Protein AF-A0A1D8UVW8-F1 (afdb_monomer)

Radius of gyration: 28.82 Å; Cα contacts (8 Å, |Δi|>4): 169; chains: 1; bounding box: 62×38×81 Å

Sequence (215 aa):
MLHVLDRSVTAAGTRLLVRQLATPLANPKQIRRRLSLVRYFVENSRQRGDCREALGAMPDVLRATGRLSLGKATPLDLGAIRDALGQAWTLTEILPPVVAVVSGLKPIVRDLEHMRQGDASALRETLRRALTVQPERDIAGFVKSALDCELDEARTARDEVAEALTQFQAQLVEQTGVRSLKIRRNALIGFHIEVSAAQASGLASPFVLRQGLAG

Foldseek 3Di:
DLVVPDPALDPVSSVVVVVCVVPPDPDPVVVVLVVLVVVVCVVVVVLVVQLRVLRNQQDPLVVLVVCVVVVNHALQSLLNLLSNLVSLQSNLVSDDALVPDDPSCNVVNVVSVCCCVDPVVVSSVVSVQFADNDQDRDPPDGGDPPPDPVNVVVVVVVVVVVVVQVVVQVVCCVVQVQPVWDWDQDPPPGTDIDGDPVSVVSDDPPDDDDDDDDD

Secondary structure (DSSP, 8-state):
-HHHH---SSHHHHHHHHHHHHS----HHHHHHHHHHHHHHHH-HHHHHHHHHHHHT---HHHHHHHHHTT---HHHHHHHHHHHHHHHHHHHHSPPTTTS-TTTHHHHHHHHHHHHSHHHHHHHHHHHHB-SS--SSSSS-BPTTS-HHHHHHHHHHHHHHHHHHHHHHHHHHHH--TT-EEEEETTTEEEEE--HHHHTT--TT-----PPP-

Structure (mmCIF, N/CA/C/O backbone):
data_AF-A0A1D8UVW8-F1
#
_entry.id   AF-A0A1D8UVW8-F1
#
loop_
_atom_site.group_PDB
_atom_site.id
_atom_site.type_symbol
_atom_site.label_atom_id
_atom_site.label_alt_id
_atom_site.label_comp_id
_atom_site.label_asym_id
_atom_site.label_entity_id
_atom_site.label_seq_id
_atom_site.pdbx_PDB_ins_code
_atom_site.Cartn_x
_atom_site.Cartn_y
_atom_site.Cartn_z
_atom_site.occupancy
_atom_site.B_iso_or_equiv
_atom_site.auth_seq_id
_atom_site.auth_comp_id
_atom_site.auth_asym_id
_atom_site.auth_atom_id
_atom_site.pdbx_PDB_model_num
ATOM 1 N N . MET A 1 1 ? 0.553 -21.609 -23.467 1.00 68.06 1 MET A N 1
ATOM 2 C CA . MET A 1 1 ? 1.613 -20.659 -23.881 1.00 68.06 1 MET A CA 1
ATOM 3 C C . MET A 1 1 ? 1.781 -19.503 -22.892 1.00 68.06 1 MET A C 1
ATOM 5 O O . MET A 1 1 ? 2.875 -19.357 -22.368 1.00 68.06 1 MET A O 1
ATOM 9 N N . LEU A 1 2 ? 0.730 -18.737 -22.557 1.00 79.62 2 LEU A N 1
ATOM 10 C CA . LEU A 1 2 ? 0.836 -17.623 -21.594 1.00 79.62 2 LEU A CA 1
ATOM 11 C C . LEU A 1 2 ? 1.349 -18.057 -20.206 1.00 79.62 2 LEU A C 1
ATOM 13 O O . LEU A 1 2 ? 2.273 -17.443 -19.695 1.00 79.62 2 LEU A O 1
ATOM 17 N N . HIS A 1 3 ? 0.845 -19.169 -19.660 1.00 84.00 3 HIS A N 1
ATOM 18 C CA . HIS A 1 3 ? 1.293 -19.738 -18.376 1.00 84.00 3 HIS A CA 1
ATOM 19 C C . HIS A 1 3 ? 2.798 -20.085 -18.324 1.00 84.00 3 HIS A C 1
ATOM 21 O O . HIS A 1 3 ? 3.391 -20.157 -17.256 1.00 84.00 3 HIS A O 1
ATOM 27 N N . VAL A 1 4 ? 3.434 -20.314 -19.478 1.00 89.00 4 VAL A N 1
ATOM 28 C CA . VAL A 1 4 ? 4.873 -20.624 -19.547 1.00 89.00 4 VAL A CA 1
ATOM 29 C C . VAL A 1 4 ? 5.709 -19.340 -19.533 1.00 89.00 4 VAL A C 1
ATOM 31 O O . VAL A 1 4 ? 6.783 -19.311 -18.933 1.00 89.00 4 VAL A O 1
ATOM 34 N N . LEU A 1 5 ? 5.210 -18.283 -20.183 1.00 89.81 5 LEU A N 1
ATOM 35 C CA . LEU A 1 5 ? 5.916 -17.014 -20.372 1.00 89.81 5 LEU A CA 1
ATOM 36 C C . LEU A 1 5 ? 5.680 -16.014 -19.238 1.00 89.81 5 LEU A C 1
ATOM 38 O O . LEU A 1 5 ? 6.579 -15.237 -18.918 1.00 89.81 5 LEU A O 1
ATOM 42 N N . ASP A 1 6 ? 4.486 -15.998 -18.647 1.00 94.62 6 ASP A N 1
ATOM 43 C CA . ASP A 1 6 ? 4.164 -15.025 -17.613 1.00 94.62 6 ASP A CA 1
ATOM 44 C C . ASP A 1 6 ? 4.826 -15.397 -16.286 1.00 94.62 6 ASP A C 1
ATOM 46 O O . ASP A 1 6 ? 4.412 -16.306 -15.569 1.00 94.62 6 ASP A O 1
ATOM 50 N N . ARG A 1 7 ? 5.895 -14.664 -15.978 1.00 95.19 7 ARG A N 1
ATOM 51 C CA . ARG A 1 7 ? 6.588 -14.667 -14.685 1.00 95.19 7 ARG A CA 1
ATOM 52 C C . ARG A 1 7 ? 6.545 -13.287 -14.036 1.00 95.19 7 ARG A C 1
ATOM 54 O O . ARG A 1 7 ? 7.420 -12.966 -13.224 1.00 95.19 7 ARG A O 1
ATOM 61 N N . SER A 1 8 ? 5.608 -12.435 -14.447 1.00 95.00 8 SER A N 1
ATOM 62 C CA . SER A 1 8 ? 5.426 -11.126 -13.831 1.00 95.00 8 SER A CA 1
ATOM 63 C C . SER A 1 8 ? 4.945 -11.278 -12.385 1.00 95.00 8 SER A C 1
ATOM 65 O O . SER A 1 8 ? 4.371 -12.292 -12.002 1.00 95.00 8 SER A O 1
ATOM 67 N N . VAL A 1 9 ? 5.275 -10.289 -11.558 1.00 95.44 9 VAL A N 1
ATOM 68 C CA . VAL A 1 9 ? 4.990 -10.291 -10.111 1.00 95.44 9 VAL A CA 1
ATOM 69 C C . VAL A 1 9 ? 3.896 -9.292 -9.738 1.00 95.44 9 VAL A C 1
ATOM 71 O O . VAL A 1 9 ? 3.559 -9.154 -8.572 1.00 95.44 9 VAL A O 1
ATOM 74 N N . THR A 1 10 ? 3.330 -8.595 -10.729 1.00 92.12 10 THR A N 1
ATOM 75 C CA . THR A 1 10 ? 2.240 -7.634 -10.539 1.00 92.12 10 THR A CA 1
ATOM 76 C C . THR A 1 10 ? 1.144 -7.869 -11.563 1.00 92.12 10 THR A C 1
ATOM 78 O O . THR A 1 10 ? 1.414 -8.179 -12.725 1.00 92.12 10 THR A O 1
ATOM 81 N N . ALA A 1 11 ? -0.105 -7.617 -11.169 1.00 88.69 11 ALA A N 1
ATOM 82 C CA . ALA A 1 11 ? -1.242 -7.708 -12.081 1.00 88.69 11 ALA A CA 1
ATOM 83 C C . ALA A 1 11 ? -1.111 -6.731 -13.268 1.00 88.69 11 ALA A C 1
ATOM 85 O O . ALA A 1 11 ? -1.492 -7.051 -14.394 1.00 88.69 11 ALA A O 1
ATOM 86 N N . ALA A 1 12 ? -0.525 -5.547 -13.047 1.00 89.44 12 ALA A N 1
ATOM 87 C CA . ALA A 1 12 ? -0.213 -4.599 -14.117 1.00 89.44 12 ALA A CA 1
ATOM 88 C C . ALA A 1 12 ? 0.818 -5.166 -15.112 1.00 89.44 12 ALA A C 1
ATOM 90 O O . ALA A 1 12 ? 0.652 -4.996 -16.321 1.00 89.44 12 ALA A O 1
ATOM 91 N N . GLY A 1 13 ? 1.834 -5.880 -14.617 1.00 92.56 13 GLY A N 1
ATOM 92 C CA . GLY A 1 13 ? 2.830 -6.578 -15.428 1.00 92.56 13 GLY A CA 1
ATOM 93 C C . GLY A 1 13 ? 2.216 -7.675 -16.297 1.00 92.56 13 GLY A C 1
ATOM 94 O O . GLY A 1 13 ? 2.443 -7.671 -17.508 1.00 92.56 13 GLY A O 1
ATOM 95 N N . THR A 1 14 ? 1.370 -8.539 -15.719 1.00 92.75 14 THR A N 1
ATOM 96 C CA . THR A 1 14 ? 0.622 -9.569 -16.464 1.00 92.75 14 THR A CA 1
ATOM 97 C C . THR A 1 14 ? -0.207 -8.933 -17.578 1.00 92.75 14 THR A C 1
ATOM 99 O O . THR A 1 14 ? -0.097 -9.320 -18.742 1.00 92.75 14 THR A O 1
ATOM 102 N N . ARG A 1 15 ? -1.002 -7.902 -17.253 1.00 91.81 15 ARG A N 1
ATOM 103 C CA . ARG A 1 15 ? -1.848 -7.196 -18.233 1.00 91.81 15 ARG A CA 1
ATOM 104 C C . ARG A 1 15 ? -1.021 -6.586 -19.367 1.00 91.81 15 ARG A C 1
ATOM 106 O O . ARG A 1 15 ? -1.410 -6.682 -20.533 1.00 91.81 15 ARG A O 1
ATOM 113 N N . LEU A 1 16 ? 0.128 -5.988 -19.047 1.00 92.69 16 LEU A N 1
ATOM 114 C CA . LEU A 1 16 ? 1.039 -5.433 -20.045 1.00 92.69 16 LEU A CA 1
ATOM 115 C C . LEU A 1 16 ? 1.621 -6.525 -20.952 1.00 92.69 16 LEU A C 1
ATOM 117 O O . LEU A 1 16 ? 1.647 -6.335 -22.167 1.00 92.69 16 LEU A O 1
ATOM 121 N N . LEU A 1 17 ? 2.061 -7.656 -20.393 1.00 95.06 17 LEU A N 1
ATOM 122 C CA . LEU A 1 17 ? 2.609 -8.775 -21.161 1.00 95.06 17 LEU A CA 1
ATOM 123 C C . LEU A 1 17 ? 1.569 -9.347 -22.130 1.00 95.06 17 LEU A C 1
ATOM 125 O O . LEU A 1 17 ? 1.853 -9.479 -23.320 1.00 95.06 17 LEU A O 1
ATOM 129 N N . VAL A 1 18 ? 0.354 -9.618 -21.645 1.00 95.12 18 VAL A N 1
ATOM 130 C CA . VAL A 1 18 ? -0.760 -10.108 -22.471 1.00 95.12 18 VAL A CA 1
ATOM 131 C C . VAL A 1 18 ? -1.032 -9.154 -23.631 1.00 95.12 18 VAL A C 1
ATOM 133 O O . VAL A 1 18 ? -1.091 -9.585 -24.782 1.00 95.12 18 VAL A O 1
ATOM 136 N N . ARG A 1 19 ? -1.114 -7.845 -23.354 1.00 94.56 19 ARG A N 1
ATOM 137 C CA . ARG A 1 19 ? -1.298 -6.826 -24.394 1.00 94.56 19 ARG A CA 1
ATOM 138 C C . ARG A 1 19 ? -0.167 -6.855 -25.422 1.00 94.56 19 ARG A C 1
ATOM 140 O O . ARG A 1 19 ? -0.433 -6.814 -26.614 1.00 94.56 19 ARG A O 1
ATOM 147 N N . GLN A 1 20 ? 1.088 -6.934 -24.983 1.00 94.38 20 GLN A N 1
ATOM 148 C CA . GLN A 1 20 ? 2.239 -6.947 -25.889 1.00 94.38 20 GLN A CA 1
ATOM 149 C C . GLN A 1 20 ? 2.296 -8.195 -26.778 1.00 94.38 20 GLN A C 1
ATOM 151 O O . GLN A 1 20 ? 2.744 -8.084 -27.916 1.00 94.38 20 GLN A O 1
ATOM 156 N N . LEU A 1 21 ? 1.853 -9.352 -26.277 1.00 93.81 21 LEU A N 1
ATOM 157 C CA . LEU A 1 21 ? 1.752 -10.582 -27.065 1.00 93.81 21 LEU A CA 1
ATOM 158 C C . LEU A 1 21 ? 0.614 -10.508 -28.090 1.00 93.81 21 LEU A C 1
ATOM 160 O O . LEU A 1 21 ? 0.782 -10.969 -29.214 1.00 93.81 21 LEU A O 1
ATOM 164 N N . ALA A 1 22 ? -0.514 -9.896 -27.721 1.00 95.44 22 ALA A N 1
ATOM 165 C CA . ALA A 1 22 ? -1.640 -9.680 -28.626 1.00 95.44 22 ALA A CA 1
ATOM 166 C C . ALA A 1 22 ? -1.350 -8.617 -29.702 1.00 95.44 22 ALA A C 1
ATOM 168 O O . ALA A 1 22 ? -1.915 -8.676 -30.790 1.00 95.44 22 ALA A O 1
ATOM 169 N N . THR A 1 23 ? -0.462 -7.655 -29.419 1.00 95.44 23 THR A N 1
ATOM 170 C CA . THR A 1 23 ? -0.078 -6.589 -30.357 1.00 95.44 23 THR A CA 1
ATOM 171 C C . THR A 1 23 ? 1.447 -6.519 -30.537 1.00 95.44 23 THR A C 1
ATOM 173 O O . THR A 1 23 ? 2.104 -5.656 -29.930 1.00 95.44 23 THR A O 1
ATOM 176 N N . PRO A 1 24 ? 2.039 -7.417 -31.349 1.00 94.06 24 PRO A N 1
ATOM 177 C CA . PRO A 1 24 ? 3.469 -7.407 -31.623 1.00 94.06 24 PRO A CA 1
ATOM 178 C C . PRO A 1 24 ? 3.923 -6.097 -32.270 1.00 94.06 24 PRO A C 1
ATOM 180 O O . PRO A 1 24 ? 3.211 -5.473 -33.056 1.00 94.06 24 PRO A O 1
ATOM 183 N N . LEU A 1 25 ? 5.142 -5.673 -31.943 1.00 96.12 25 LEU A N 1
ATOM 184 C CA . LEU A 1 25 ? 5.729 -4.477 -32.535 1.00 96.12 25 LEU A CA 1
ATOM 185 C C . LEU A 1 25 ? 6.272 -4.779 -33.933 1.00 96.12 25 LEU A C 1
ATOM 187 O O . LEU A 1 25 ? 6.987 -5.759 -34.107 1.00 96.12 25 LEU A O 1
ATOM 191 N N . ALA A 1 26 ? 6.036 -3.874 -34.883 1.00 96.56 26 ALA A N 1
ATOM 192 C CA . ALA A 1 26 ? 6.675 -3.901 -36.203 1.00 96.56 26 ALA A CA 1
ATOM 193 C C . ALA A 1 26 ? 7.900 -2.970 -36.301 1.00 96.56 26 ALA A C 1
ATOM 195 O O . ALA A 1 26 ? 8.699 -3.083 -37.223 1.00 96.56 26 ALA A O 1
ATOM 196 N N . ASN A 1 27 ? 8.071 -2.035 -35.356 1.00 97.38 27 ASN A N 1
ATOM 197 C CA . ASN A 1 27 ? 9.132 -1.027 -35.406 1.00 97.38 27 ASN A CA 1
ATOM 198 C C . ASN A 1 27 ? 10.459 -1.561 -34.818 1.00 97.38 27 ASN A C 1
ATOM 200 O O . ASN A 1 27 ? 10.550 -1.736 -33.594 1.00 97.38 27 ASN A O 1
ATOM 204 N N . PRO A 1 28 ? 11.537 -1.707 -35.620 1.00 96.25 28 PRO A N 1
ATOM 205 C CA . PRO A 1 28 ? 12.812 -2.247 -35.143 1.00 96.25 28 PRO A CA 1
ATOM 206 C C . PRO A 1 28 ? 13.464 -1.429 -34.024 1.00 96.25 28 PRO A C 1
ATOM 208 O O . PRO A 1 28 ? 14.132 -1.992 -33.157 1.00 96.25 28 PRO A O 1
ATOM 211 N N . LYS A 1 29 ? 13.268 -0.101 -33.994 1.00 94.38 29 LYS A N 1
ATOM 212 C CA . LYS A 1 29 ? 13.811 0.755 -32.924 1.00 94.38 29 LYS A CA 1
ATOM 213 C C . LYS A 1 29 ? 13.165 0.423 -31.577 1.00 94.38 29 LYS A C 1
ATOM 215 O O . LYS A 1 29 ? 13.861 0.318 -30.570 1.00 94.38 29 LYS A O 1
ATOM 220 N N . GLN A 1 30 ? 11.848 0.213 -31.559 1.00 93.44 30 GLN A N 1
ATOM 221 C CA . GLN A 1 30 ? 11.120 -0.137 -30.337 1.00 93.44 30 GLN A CA 1
ATOM 222 C C . GLN A 1 30 ? 11.432 -1.567 -29.876 1.00 93.44 30 GLN A C 1
ATOM 224 O O . GLN A 1 30 ? 11.602 -1.793 -28.677 1.00 93.44 30 GLN A O 1
ATOM 229 N N . ILE A 1 31 ? 11.583 -2.508 -30.815 1.00 94.75 31 ILE A N 1
ATOM 230 C CA . ILE A 1 31 ? 12.013 -3.883 -30.518 1.00 94.75 31 ILE A CA 1
ATOM 231 C C . ILE A 1 31 ? 13.399 -3.874 -29.864 1.00 94.75 31 ILE A C 1
ATOM 233 O O . ILE A 1 31 ? 13.563 -4.415 -28.772 1.00 94.75 31 ILE A O 1
ATOM 237 N N . ARG A 1 32 ? 14.383 -3.191 -30.469 1.00 93.81 32 ARG A N 1
ATOM 238 C CA . ARG A 1 32 ? 15.740 -3.072 -29.907 1.00 93.81 32 ARG A CA 1
ATOM 239 C C . ARG A 1 32 ? 15.741 -2.433 -28.521 1.00 93.81 32 ARG A C 1
ATOM 241 O O . ARG A 1 32 ? 16.444 -2.917 -27.637 1.00 93.81 32 ARG A O 1
ATOM 248 N N . ARG A 1 33 ? 14.913 -1.405 -28.296 1.00 91.50 33 ARG A N 1
ATOM 249 C CA . ARG A 1 33 ? 14.738 -0.809 -26.963 1.00 91.50 33 ARG A CA 1
ATOM 250 C C . ARG A 1 33 ? 14.258 -1.852 -25.947 1.00 91.50 33 ARG A C 1
ATOM 252 O O . ARG A 1 33 ? 14.869 -1.964 -24.890 1.00 91.50 33 ARG A O 1
ATOM 259 N N . ARG A 1 34 ? 13.228 -2.653 -26.252 1.00 93.38 34 ARG A N 1
ATOM 260 C CA . ARG A 1 34 ? 12.760 -3.716 -25.336 1.00 93.38 34 ARG A CA 1
ATOM 261 C C . ARG A 1 34 ? 13.827 -4.787 -25.102 1.00 93.38 34 ARG A C 1
ATOM 263 O O . ARG A 1 34 ? 14.060 -5.157 -23.958 1.00 93.38 34 ARG A O 1
ATOM 270 N N . LEU A 1 35 ? 14.525 -5.227 -26.149 1.00 93.69 35 LEU A N 1
ATOM 271 C CA . LEU A 1 35 ? 15.605 -6.212 -26.019 1.00 93.69 35 LEU A CA 1
ATOM 272 C C . LEU A 1 35 ? 16.772 -5.695 -25.166 1.00 93.69 35 LEU A C 1
ATOM 274 O O . LEU A 1 35 ? 17.338 -6.470 -24.403 1.00 93.69 35 LEU A O 1
ATOM 278 N N . SER A 1 36 ? 17.102 -4.398 -25.226 1.00 93.44 36 SER A N 1
ATOM 279 C CA . SER A 1 36 ? 18.118 -3.815 -24.333 1.00 93.44 36 SER A CA 1
ATOM 280 C C . SER A 1 36 ? 17.709 -3.850 -22.858 1.00 93.44 36 SER A C 1
ATOM 282 O O . SER A 1 36 ? 18.559 -4.076 -22.004 1.00 93.44 36 SER A O 1
ATOM 284 N N . LEU A 1 37 ? 16.413 -3.691 -22.557 1.00 94.62 37 LEU A N 1
ATOM 285 C CA . LEU A 1 37 ? 15.892 -3.802 -21.191 1.00 94.62 37 LEU A CA 1
ATOM 286 C C . LEU A 1 37 ? 15.985 -5.242 -20.685 1.00 94.62 37 LEU A C 1
ATOM 288 O O . LEU A 1 37 ? 16.433 -5.476 -19.566 1.00 94.62 37 LEU A O 1
ATOM 292 N N . VAL A 1 38 ? 15.595 -6.206 -21.525 1.00 95.19 38 VAL A N 1
ATOM 293 C CA . VAL A 1 38 ? 15.712 -7.634 -21.202 1.00 95.19 38 VAL A CA 1
ATOM 294 C C . VAL A 1 38 ? 17.170 -7.995 -20.944 1.00 95.19 38 VAL A C 1
ATOM 296 O O . VAL A 1 38 ? 17.474 -8.559 -19.899 1.00 95.19 38 VAL A O 1
ATOM 299 N N . ARG A 1 39 ? 18.074 -7.619 -21.856 1.00 95.56 39 ARG A N 1
ATOM 300 C CA . ARG A 1 39 ? 19.512 -7.877 -21.727 1.00 95.56 39 ARG A CA 1
ATOM 301 C C . ARG A 1 39 ? 20.076 -7.315 -20.423 1.00 95.56 39 ARG A C 1
ATOM 303 O O . ARG A 1 39 ? 20.709 -8.061 -19.689 1.00 95.56 39 ARG A O 1
ATOM 310 N N . TYR A 1 40 ? 19.755 -6.061 -20.097 1.00 94.94 40 TYR A N 1
ATOM 311 C CA . TYR A 1 40 ? 20.185 -5.434 -18.849 1.00 94.94 40 TYR A CA 1
ATOM 312 C C . TYR A 1 40 ? 19.803 -6.274 -17.621 1.00 94.94 40 TYR A C 1
ATOM 314 O O . TYR A 1 40 ? 20.666 -6.601 -16.813 1.00 94.94 40 TYR A O 1
ATOM 322 N N . PHE A 1 41 ? 18.539 -6.689 -17.492 1.00 96.25 41 PHE A N 1
ATOM 323 C CA . PHE A 1 41 ? 18.110 -7.494 -16.342 1.00 96.25 41 PHE A CA 1
ATOM 324 C C . PHE A 1 41 ? 18.583 -8.951 -16.394 1.00 96.25 41 PHE A C 1
ATOM 326 O O . PHE A 1 41 ? 18.635 -9.602 -15.352 1.00 96.25 41 PHE A O 1
ATOM 333 N N . VAL A 1 42 ? 18.923 -9.493 -17.566 1.00 96.81 42 VAL A N 1
ATOM 334 C CA . VAL A 1 42 ? 19.574 -10.808 -17.684 1.00 96.81 42 VAL A CA 1
ATOM 335 C C . VAL A 1 42 ? 20.998 -10.742 -17.130 1.00 96.81 42 VAL A C 1
ATOM 337 O O . VAL A 1 42 ? 21.354 -11.589 -16.313 1.00 96.81 42 VAL A O 1
ATOM 340 N N . GLU A 1 43 ? 21.757 -9.714 -17.512 1.00 96.50 43 GLU A N 1
ATOM 341 C CA . GLU A 1 43 ? 23.152 -9.489 -17.107 1.00 96.50 43 GLU A CA 1
ATOM 342 C C . GLU A 1 43 ? 23.282 -9.026 -15.641 1.00 96.50 43 GLU A C 1
ATOM 344 O O . GLU A 1 43 ? 24.284 -9.308 -14.994 1.00 96.50 43 GLU A O 1
ATOM 349 N N . ASN A 1 44 ? 22.252 -8.381 -15.083 1.00 96.25 44 ASN A N 1
ATOM 350 C CA . ASN A 1 44 ? 22.229 -7.859 -13.711 1.00 96.25 44 ASN A CA 1
ATOM 351 C C . ASN A 1 44 ? 21.244 -8.657 -12.836 1.00 96.25 44 ASN A C 1
ATOM 353 O O . ASN A 1 44 ? 20.161 -8.186 -12.477 1.00 96.25 44 ASN A O 1
ATOM 357 N N . SER A 1 45 ? 21.591 -9.913 -12.534 1.00 96.25 45 SER A N 1
ATOM 358 C CA . SER A 1 45 ? 20.691 -10.873 -11.874 1.00 96.25 45 SER A CA 1
ATOM 359 C C . SER A 1 45 ? 20.268 -10.472 -10.459 1.00 96.25 45 SER A C 1
ATOM 361 O O . SER A 1 45 ? 19.107 -10.688 -10.108 1.00 96.25 45 SER A O 1
ATOM 363 N N . ARG A 1 46 ? 21.170 -9.867 -9.676 1.00 96.19 46 ARG A N 1
ATOM 364 C CA . ARG A 1 46 ? 20.880 -9.356 -8.329 1.00 96.19 46 ARG A CA 1
ATOM 365 C C . ARG A 1 46 ? 19.857 -8.226 -8.385 1.00 96.19 46 ARG A C 1
ATOM 367 O O . ARG A 1 46 ? 18.783 -8.361 -7.819 1.00 96.19 46 ARG A O 1
ATOM 374 N N . GLN A 1 47 ? 20.126 -7.193 -9.183 1.00 95.19 47 GLN A N 1
ATOM 375 C CA . GLN A 1 47 ? 19.211 -6.066 -9.385 1.00 95.19 47 GLN A CA 1
ATOM 376 C C . GLN A 1 47 ? 17.852 -6.532 -9.917 1.00 95.19 47 GLN A C 1
ATOM 378 O O . GLN A 1 47 ? 16.813 -6.014 -9.522 1.00 95.19 47 GLN A O 1
ATOM 383 N N . ARG A 1 48 ? 17.827 -7.540 -10.800 1.00 96.56 48 ARG A N 1
ATOM 384 C CA . ARG A 1 48 ? 16.576 -8.171 -11.242 1.00 96.56 48 ARG A CA 1
ATOM 385 C C . ARG A 1 48 ? 15.821 -8.812 -10.075 1.00 96.56 48 ARG A C 1
ATOM 387 O O . ARG A 1 48 ? 14.599 -8.702 -10.046 1.00 96.56 48 ARG A O 1
ATOM 394 N N . GLY A 1 49 ? 16.512 -9.512 -9.176 1.00 97.88 49 GLY A N 1
ATOM 395 C CA . GLY A 1 49 ? 15.931 -10.102 -7.968 1.00 97.88 49 GLY A CA 1
ATOM 396 C C . GLY A 1 49 ? 15.311 -9.039 -7.067 1.00 97.88 49 GLY A C 1
ATOM 397 O O . GLY A 1 49 ? 14.105 -9.081 -6.835 1.00 97.88 49 GLY A O 1
ATOM 398 N N . ASP A 1 50 ? 16.101 -8.036 -6.695 1.00 97.31 50 ASP A N 1
ATOM 399 C CA . ASP A 1 50 ? 15.693 -6.943 -5.807 1.00 97.31 50 ASP A CA 1
ATOM 400 C C . ASP A 1 50 ? 14.493 -6.169 -6.393 1.00 97.31 50 ASP A C 1
ATOM 402 O O . ASP A 1 50 ? 13.484 -5.943 -5.723 1.00 97.31 50 ASP A O 1
ATOM 406 N N . CYS A 1 51 ? 14.527 -5.840 -7.693 1.00 96.50 51 CYS A N 1
ATOM 407 C CA . CYS A 1 51 ? 13.396 -5.203 -8.375 1.00 96.50 51 CYS A CA 1
ATOM 408 C C . CYS A 1 51 ? 12.138 -6.081 -8.373 1.00 96.50 51 CYS A C 1
ATOM 410 O O . CYS A 1 51 ? 11.028 -5.563 -8.267 1.00 96.50 51 CYS A O 1
ATOM 412 N N . ARG A 1 52 ? 12.277 -7.404 -8.537 1.00 97.25 52 ARG A N 1
ATOM 413 C CA . ARG A 1 52 ? 11.131 -8.326 -8.504 1.00 97.25 52 ARG A CA 1
ATOM 414 C C . ARG A 1 52 ? 10.528 -8.424 -7.111 1.00 97.25 52 ARG A C 1
ATOM 416 O O . ARG A 1 52 ? 9.311 -8.526 -7.020 1.00 97.25 52 ARG A O 1
ATOM 423 N N . GLU A 1 53 ? 11.343 -8.393 -6.067 1.00 96.62 53 GLU A N 1
ATOM 424 C CA . GLU A 1 53 ? 10.870 -8.385 -4.685 1.00 96.62 53 GLU A CA 1
ATOM 425 C C . GLU A 1 53 ? 10.077 -7.107 -4.386 1.00 96.62 53 GLU A C 1
ATOM 427 O O . GLU A 1 53 ? 8.901 -7.188 -4.029 1.00 96.62 53 GLU A O 1
ATOM 432 N N . ALA A 1 54 ? 10.657 -5.935 -4.668 1.00 96.00 54 ALA A N 1
ATOM 433 C CA . ALA A 1 54 ? 9.989 -4.645 -4.473 1.00 96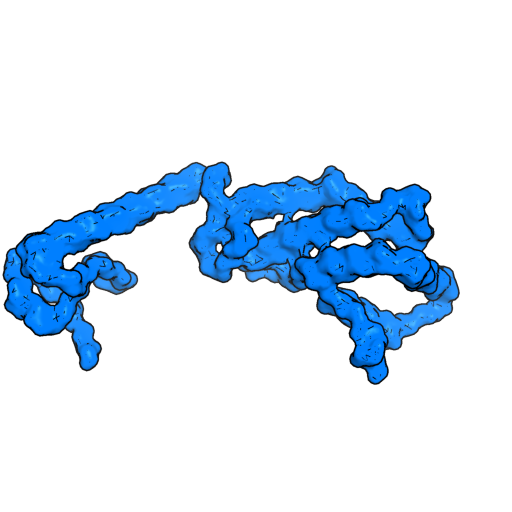.00 54 ALA A CA 1
ATOM 434 C C . ALA A 1 54 ? 8.687 -4.529 -5.289 1.00 96.00 54 ALA A C 1
ATOM 436 O O . ALA A 1 54 ? 7.653 -4.091 -4.784 1.00 96.00 54 ALA A O 1
ATOM 437 N N . LEU A 1 55 ? 8.701 -4.973 -6.553 1.00 95.25 55 LEU A N 1
ATOM 438 C CA . LEU A 1 55 ? 7.497 -5.002 -7.387 1.00 95.25 55 LEU A CA 1
ATOM 439 C C . LEU A 1 55 ? 6.468 -6.025 -6.893 1.00 95.25 55 LEU A C 1
ATOM 441 O O . LEU A 1 55 ? 5.279 -5.752 -6.983 1.00 95.25 55 LEU A O 1
ATOM 445 N N . GLY A 1 56 ? 6.887 -7.184 -6.385 1.00 95.31 56 GLY A N 1
ATOM 446 C CA . GLY A 1 56 ? 5.978 -8.208 -5.863 1.00 95.31 56 GLY A CA 1
ATOM 447 C C . GLY A 1 56 ? 5.238 -7.766 -4.601 1.00 95.31 56 GLY A C 1
ATOM 448 O O . GLY A 1 56 ? 4.099 -8.171 -4.384 1.00 95.31 56 GLY A O 1
ATOM 449 N N . ALA A 1 57 ? 5.851 -6.885 -3.809 1.00 93.88 57 ALA A N 1
ATOM 450 C CA . ALA A 1 57 ? 5.229 -6.250 -2.651 1.00 93.88 57 ALA A CA 1
ATOM 451 C C . ALA A 1 57 ? 4.371 -5.015 -3.006 1.00 93.88 57 ALA A C 1
ATOM 453 O O . ALA A 1 57 ? 3.759 -4.414 -2.122 1.00 93.88 57 ALA A O 1
ATOM 454 N N . MET A 1 58 ? 4.316 -4.615 -4.281 1.00 92.69 58 MET A N 1
ATOM 455 C CA . MET A 1 58 ? 3.524 -3.474 -4.742 1.00 92.69 58 MET A CA 1
ATOM 456 C C . MET A 1 58 ? 2.029 -3.844 -4.784 1.00 92.69 58 MET A C 1
ATOM 458 O O . MET A 1 58 ? 1.646 -4.757 -5.525 1.00 92.69 58 MET A O 1
ATOM 462 N N . PRO A 1 59 ? 1.145 -3.129 -4.065 1.00 90.62 59 PRO A N 1
ATOM 463 C CA . PRO A 1 59 ? -0.294 -3.353 -4.172 1.00 90.62 59 PRO A CA 1
ATOM 464 C C . PRO A 1 59 ? -0.828 -2.901 -5.545 1.00 90.62 59 PRO A C 1
ATOM 466 O O . PRO A 1 59 ? -0.147 -2.206 -6.305 1.00 90.62 59 PRO A O 1
ATOM 469 N N . ASP A 1 60 ? -2.073 -3.263 -5.887 1.00 88.06 60 ASP A N 1
ATOM 470 C CA . ASP A 1 60 ? -2.712 -2.813 -7.139 1.00 88.06 60 ASP A CA 1
ATOM 471 C C . ASP A 1 60 ? -3.122 -1.331 -7.052 1.00 88.06 60 ASP A C 1
ATOM 473 O O . ASP A 1 60 ? -4.290 -0.975 -6.876 1.00 88.06 60 ASP A O 1
ATOM 477 N N . VAL A 1 61 ? -2.124 -0.455 -7.179 1.00 90.38 61 VAL A N 1
ATOM 478 C CA . VAL A 1 61 ? -2.274 1.001 -7.096 1.00 90.38 61 VAL A CA 1
ATOM 479 C C . VAL A 1 61 ? -3.216 1.552 -8.165 1.00 90.38 61 VAL A C 1
ATOM 481 O O . VAL A 1 61 ? -3.942 2.500 -7.896 1.00 90.38 61 VAL A O 1
ATOM 484 N N . LEU A 1 62 ? -3.276 0.933 -9.351 1.00 88.25 62 LEU A N 1
ATOM 485 C CA . LEU A 1 62 ? -4.169 1.368 -10.432 1.00 88.25 62 LEU A CA 1
ATOM 486 C C . LEU A 1 62 ? -5.640 1.207 -10.042 1.00 88.25 62 LEU A C 1
ATOM 488 O O . LEU A 1 62 ? -6.482 2.031 -10.398 1.00 88.25 62 LEU A O 1
ATOM 492 N N . ARG A 1 63 ? -5.956 0.145 -9.296 1.00 88.31 63 ARG A N 1
ATOM 493 C CA . ARG A 1 63 ? -7.306 -0.064 -8.774 1.00 88.31 63 ARG A CA 1
ATOM 494 C C . ARG A 1 63 ? -7.642 0.943 -7.675 1.00 88.31 63 ARG A C 1
ATOM 496 O O . ARG A 1 63 ? -8.752 1.474 -7.677 1.00 88.31 63 ARG A O 1
ATOM 503 N N . ALA A 1 64 ? -6.696 1.219 -6.777 1.00 92.50 64 ALA A N 1
ATOM 504 C CA . ALA A 1 64 ? -6.871 2.197 -5.706 1.00 92.50 64 ALA A CA 1
ATOM 505 C C . ALA A 1 64 ? -7.080 3.620 -6.260 1.00 92.50 64 ALA A C 1
ATOM 507 O O . ALA A 1 64 ? -8.048 4.288 -5.895 1.00 92.50 64 ALA A O 1
ATOM 508 N N . THR A 1 65 ? -6.251 4.061 -7.213 1.00 92.56 65 THR A N 1
ATOM 509 C CA . THR A 1 65 ? -6.392 5.384 -7.846 1.00 92.56 65 THR A CA 1
ATOM 510 C C . THR A 1 65 ? -7.666 5.501 -8.678 1.00 92.56 65 THR A C 1
ATOM 512 O O . THR A 1 65 ? -8.308 6.549 -8.656 1.00 92.56 65 THR A O 1
ATOM 515 N N . GLY A 1 66 ? -8.095 4.425 -9.346 1.00 93.62 66 GLY A N 1
ATOM 516 C CA . GLY A 1 66 ? -9.380 4.390 -10.049 1.00 93.62 66 GLY A CA 1
ATOM 517 C C . GLY A 1 66 ? -10.592 4.520 -9.119 1.00 93.62 66 GLY A C 1
ATOM 518 O O . GLY A 1 66 ? -11.588 5.134 -9.484 1.00 93.62 66 GLY A O 1
ATOM 519 N N . ARG A 1 67 ? -10.531 3.979 -7.895 1.00 93.50 67 ARG A N 1
ATOM 520 C CA . ARG A 1 67 ? -11.583 4.196 -6.884 1.00 93.50 67 ARG A CA 1
ATOM 521 C C . ARG A 1 67 ? -11.542 5.612 -6.321 1.00 93.50 67 ARG A C 1
ATOM 523 O O . ARG A 1 67 ? -12.600 6.194 -6.087 1.00 93.50 67 ARG A O 1
ATOM 530 N N . LEU A 1 68 ? -10.341 6.158 -6.128 1.00 93.69 68 LEU A N 1
ATOM 531 C CA . LEU A 1 68 ? -10.136 7.523 -5.649 1.00 93.69 68 LEU A CA 1
ATOM 532 C C . LEU A 1 68 ? -10.720 8.556 -6.614 1.00 93.69 68 LEU A C 1
ATOM 534 O O . LEU A 1 68 ? -11.466 9.426 -6.176 1.00 93.69 68 LEU A O 1
ATOM 538 N N . SER A 1 69 ? -10.470 8.422 -7.918 1.00 94.12 69 SER A N 1
ATOM 539 C CA . SER A 1 69 ? -11.015 9.344 -8.925 1.00 94.12 69 SER A CA 1
ATOM 540 C C . SER A 1 69 ? -12.546 9.322 -9.010 1.00 94.12 69 SER A C 1
ATOM 542 O O . SER A 1 69 ? -13.151 10.303 -9.427 1.00 94.12 69 SER A O 1
ATOM 544 N N . LEU A 1 70 ? -13.179 8.225 -8.585 1.00 95.50 70 LEU A N 1
ATOM 545 C CA . LEU A 1 70 ? -14.634 8.077 -8.516 1.00 95.50 70 LEU A CA 1
ATOM 546 C C . LEU A 1 70 ? -15.232 8.515 -7.167 1.00 95.50 70 LEU A C 1
ATOM 548 O O . LEU A 1 70 ? -16.430 8.327 -6.960 1.00 95.50 70 LEU A O 1
ATOM 552 N N . GLY A 1 71 ? -14.422 9.019 -6.229 1.00 92.69 71 GLY A N 1
ATOM 553 C CA . GLY A 1 71 ? -14.872 9.367 -4.876 1.00 92.69 71 GLY A CA 1
ATOM 554 C C . GLY A 1 71 ? -15.299 8.157 -4.034 1.00 92.69 71 GLY A C 1
ATOM 555 O O . GLY A 1 71 ? -16.061 8.299 -3.085 1.00 92.69 71 GLY A O 1
ATOM 556 N N . LYS A 1 72 ? -14.843 6.948 -4.391 1.00 92.75 72 LYS A N 1
ATOM 557 C CA . LYS A 1 72 ? -15.201 5.671 -3.739 1.00 92.75 72 LYS A CA 1
ATOM 558 C C . LYS A 1 72 ? -14.013 5.012 -3.033 1.00 92.75 72 LYS A C 1
ATOM 560 O O . LYS A 1 72 ? -14.046 3.807 -2.753 1.00 92.75 72 LYS A O 1
ATOM 565 N N . ALA A 1 73 ? -12.941 5.764 -2.801 1.00 91.44 73 ALA A N 1
ATOM 566 C CA . ALA A 1 73 ? -11.789 5.269 -2.062 1.00 91.44 73 ALA A CA 1
ATOM 567 C C . ALA A 1 73 ? -12.154 4.979 -0.602 1.00 91.44 73 ALA A C 1
ATOM 569 O O . ALA A 1 73 ? -12.951 5.674 0.019 1.00 91.44 73 ALA A O 1
ATOM 570 N N . THR A 1 74 ? -11.549 3.926 -0.074 1.00 90.50 74 THR A N 1
ATOM 571 C CA . THR A 1 74 ? -11.605 3.510 1.329 1.00 90.50 74 THR A CA 1
ATOM 572 C C . THR A 1 74 ? -10.243 3.741 1.987 1.00 90.50 74 THR A C 1
ATOM 574 O O . THR A 1 74 ? -9.251 3.918 1.271 1.00 90.50 74 THR A O 1
ATOM 577 N N . PRO A 1 75 ? -10.133 3.680 3.327 1.00 91.06 75 PRO A N 1
ATOM 578 C CA . PRO A 1 75 ? -8.837 3.749 4.005 1.00 91.06 75 PRO A CA 1
ATOM 579 C C . PRO A 1 75 ? -7.813 2.726 3.485 1.00 91.06 75 PRO A C 1
ATOM 581 O O . PRO A 1 75 ? -6.629 3.040 3.367 1.00 91.06 75 PRO A O 1
ATOM 584 N N . LEU A 1 76 ? -8.271 1.536 3.075 1.00 90.44 76 LEU A N 1
ATOM 585 C CA . LEU A 1 76 ? -7.434 0.529 2.416 1.00 90.44 76 LEU A CA 1
ATOM 586 C C . LEU A 1 76 ? -6.844 1.005 1.087 1.00 90.44 76 LEU A C 1
ATOM 588 O O . LEU A 1 76 ? -5.695 0.697 0.786 1.00 90.44 76 LEU A O 1
ATOM 592 N N . ASP A 1 77 ? -7.614 1.745 0.289 1.00 93.06 77 ASP A N 1
ATOM 593 C CA . ASP A 1 77 ? -7.126 2.284 -0.982 1.00 93.06 77 ASP A CA 1
ATOM 594 C C . ASP A 1 77 ? -6.033 3.336 -0.727 1.00 93.06 77 ASP A C 1
ATOM 596 O O . ASP A 1 77 ? -5.017 3.355 -1.421 1.00 93.06 77 ASP A O 1
ATOM 600 N N . LEU A 1 78 ? -6.192 4.165 0.313 1.00 92.81 78 LEU A N 1
ATOM 601 C CA . LEU A 1 78 ? -5.169 5.130 0.729 1.00 92.81 78 LEU A CA 1
ATOM 602 C C . LEU A 1 78 ? -3.903 4.432 1.250 1.00 92.81 78 LEU A C 1
ATOM 604 O O . LEU A 1 78 ? -2.792 4.835 0.902 1.00 92.81 78 LEU A O 1
ATOM 608 N N . GLY A 1 79 ? -4.061 3.355 2.026 1.00 93.00 79 GLY A N 1
ATOM 609 C CA . GLY A 1 79 ? -2.956 2.494 2.455 1.00 93.00 79 GLY A CA 1
ATOM 610 C C . GLY A 1 79 ? -2.224 1.861 1.270 1.00 93.00 79 GLY A C 1
ATOM 611 O O . GLY A 1 79 ? -1.001 1.924 1.198 1.00 93.00 79 GLY A O 1
ATOM 612 N N . ALA A 1 80 ? -2.959 1.353 0.278 1.00 93.19 80 ALA A N 1
ATOM 613 C CA . ALA A 1 80 ? -2.372 0.803 -0.940 1.00 93.19 80 ALA A CA 1
ATOM 614 C C . ALA A 1 80 ? -1.573 1.855 -1.728 1.00 93.19 80 ALA A C 1
ATOM 616 O O . ALA A 1 80 ? -0.494 1.555 -2.231 1.00 93.19 80 ALA A O 1
ATOM 617 N N . ILE A 1 81 ? -2.057 3.098 -1.815 1.00 94.25 81 ILE A N 1
ATOM 618 C CA . ILE A 1 81 ? -1.314 4.194 -2.457 1.00 94.25 81 ILE A CA 1
ATOM 619 C C . ILE A 1 81 ? -0.039 4.520 -1.667 1.00 94.25 81 ILE A C 1
ATOM 621 O O . ILE A 1 81 ? 1.031 4.631 -2.267 1.00 94.25 81 ILE A O 1
ATOM 625 N N . ARG A 1 82 ? -0.124 4.625 -0.333 1.00 94.38 82 ARG A N 1
ATOM 626 C CA . ARG A 1 82 ? 1.036 4.835 0.552 1.00 94.38 82 ARG A CA 1
ATOM 627 C C . ARG A 1 82 ? 2.103 3.767 0.324 1.00 94.38 82 ARG A C 1
ATOM 629 O O . ARG A 1 82 ? 3.271 4.098 0.121 1.00 94.38 82 ARG A O 1
ATOM 636 N N . ASP A 1 83 ? 1.699 2.503 0.352 1.00 93.62 83 ASP A N 1
ATOM 637 C CA . ASP A 1 83 ? 2.611 1.366 0.256 1.00 93.62 83 ASP A CA 1
ATOM 638 C C . ASP A 1 83 ? 3.203 1.258 -1.153 1.00 93.62 83 ASP A C 1
ATOM 640 O O . ASP A 1 83 ? 4.401 1.015 -1.298 1.00 93.62 83 ASP A O 1
ATOM 644 N N . ALA A 1 84 ? 2.417 1.553 -2.195 1.00 94.00 84 ALA A N 1
ATOM 645 C CA . ALA A 1 84 ? 2.917 1.625 -3.564 1.00 94.00 84 ALA A CA 1
ATOM 646 C C . ALA A 1 84 ? 3.974 2.724 -3.753 1.00 94.00 84 ALA A C 1
ATOM 648 O O . ALA A 1 84 ? 5.015 2.486 -4.364 1.00 94.00 84 ALA A O 1
ATOM 649 N N . LEU A 1 85 ? 3.751 3.917 -3.193 1.00 94.19 85 LEU A N 1
ATOM 650 C CA . LEU A 1 85 ? 4.754 4.988 -3.190 1.00 94.19 85 LEU A CA 1
ATOM 651 C C . LEU A 1 85 ? 6.004 4.587 -2.392 1.00 94.19 85 LEU A C 1
ATOM 653 O O . LEU A 1 85 ? 7.119 4.950 -2.763 1.00 94.19 85 LEU A O 1
ATOM 657 N N . GLY A 1 86 ? 5.834 3.812 -1.317 1.00 94.25 86 GLY A N 1
ATOM 658 C CA . GLY A 1 86 ? 6.929 3.192 -0.573 1.00 94.25 86 GLY A CA 1
ATOM 659 C C . GLY A 1 86 ? 7.784 2.271 -1.441 1.00 94.25 86 GLY A C 1
ATOM 660 O O . GLY A 1 86 ? 8.995 2.453 -1.502 1.00 94.25 86 GLY A O 1
ATOM 661 N N . GLN A 1 87 ? 7.164 1.345 -2.172 1.00 94.69 87 GLN A N 1
ATOM 662 C CA . GLN A 1 87 ? 7.897 0.429 -3.052 1.00 94.69 87 GLN A CA 1
ATOM 663 C C . GLN A 1 87 ? 8.512 1.136 -4.265 1.00 94.69 87 GLN A C 1
ATOM 665 O O . GLN A 1 87 ? 9.613 0.793 -4.695 1.00 94.69 87 GLN A O 1
ATOM 670 N N . ALA A 1 88 ? 7.848 2.163 -4.802 1.00 93.38 88 ALA A N 1
ATOM 671 C CA . ALA A 1 88 ? 8.428 3.013 -5.838 1.00 93.38 88 ALA A CA 1
ATOM 672 C C . ALA A 1 88 ? 9.694 3.729 -5.337 1.00 93.38 88 ALA A C 1
ATOM 674 O O . ALA A 1 88 ? 10.684 3.800 -6.063 1.00 93.38 88 ALA A O 1
ATOM 675 N N . TRP A 1 89 ? 9.700 4.182 -4.078 1.00 94.12 89 TRP A N 1
ATOM 676 C CA . TRP A 1 89 ? 10.897 4.726 -3.439 1.00 94.12 89 TRP A CA 1
ATOM 677 C C . TRP A 1 89 ? 12.023 3.690 -3.365 1.00 94.12 89 TRP A C 1
ATOM 679 O O . TRP A 1 89 ? 13.139 3.980 -3.789 1.00 94.12 89 TRP A O 1
ATOM 689 N N . THR A 1 90 ? 11.734 2.472 -2.906 1.00 94.69 90 THR A N 1
ATOM 690 C CA . THR A 1 90 ? 12.713 1.374 -2.846 1.00 94.69 90 THR A CA 1
ATOM 691 C C . THR A 1 90 ? 13.312 1.063 -4.221 1.00 94.69 90 THR A C 1
ATOM 693 O O . THR A 1 90 ? 14.518 0.865 -4.347 1.00 94.69 90 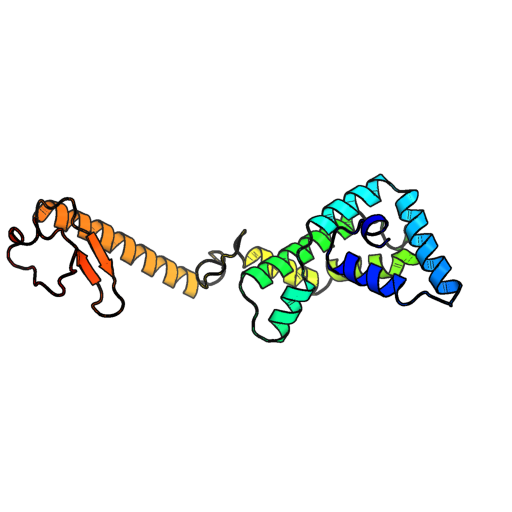THR A O 1
ATOM 696 N N . LEU A 1 91 ? 12.516 1.114 -5.294 1.00 94.75 91 LEU A N 1
ATOM 697 C CA . LEU A 1 91 ? 13.029 0.947 -6.661 1.00 94.75 91 LEU A CA 1
ATOM 698 C C . LEU A 1 91 ? 14.038 2.035 -7.066 1.00 94.75 91 LEU A C 1
ATOM 700 O O . LEU A 1 91 ? 14.925 1.752 -7.871 1.00 94.75 91 LEU A O 1
ATOM 704 N N . THR A 1 92 ? 13.946 3.245 -6.502 1.00 93.12 92 THR A N 1
ATOM 705 C CA . THR A 1 92 ? 14.941 4.313 -6.727 1.00 93.12 92 THR A CA 1
ATOM 706 C C . THR A 1 92 ? 16.286 4.016 -6.065 1.00 93.12 92 THR A C 1
ATOM 708 O O . THR A 1 92 ? 17.300 4.561 -6.484 1.00 93.12 92 THR A O 1
ATOM 711 N N . GLU A 1 93 ? 16.300 3.165 -5.037 1.00 93.38 93 GLU A N 1
ATOM 712 C CA . GLU A 1 93 ? 17.510 2.763 -4.312 1.00 93.38 93 GLU A CA 1
ATOM 713 C C . GLU A 1 93 ? 18.167 1.534 -4.957 1.00 93.38 93 GLU A C 1
ATOM 715 O O . GLU A 1 93 ? 19.384 1.377 -4.894 1.00 93.38 93 GLU A O 1
ATOM 720 N N . ILE A 1 94 ? 17.373 0.686 -5.620 1.00 95.06 94 ILE A N 1
ATOM 721 C CA . ILE A 1 94 ? 17.851 -0.504 -6.339 1.00 95.06 94 ILE A CA 1
ATOM 722 C C . ILE A 1 94 ? 18.433 -0.136 -7.711 1.00 95.06 94 ILE A C 1
ATOM 724 O O . ILE A 1 94 ? 19.444 -0.701 -8.140 1.00 95.06 94 ILE A O 1
ATOM 728 N N . LEU A 1 95 ? 17.772 0.768 -8.443 1.00 94.38 95 LEU A N 1
ATOM 729 C CA . LEU A 1 95 ? 18.194 1.143 -9.790 1.00 94.38 95 LEU A CA 1
ATOM 730 C C . LEU A 1 95 ? 19.328 2.181 -9.749 1.00 94.38 95 LEU A C 1
ATOM 732 O O . LEU A 1 95 ? 19.254 3.140 -8.983 1.00 94.38 95 LEU A O 1
ATOM 736 N N . PRO A 1 96 ? 20.360 2.050 -10.605 1.00 93.44 96 PRO A N 1
ATOM 737 C CA . PRO A 1 96 ? 21.391 3.074 -10.731 1.00 93.44 96 PRO A CA 1
ATOM 738 C C . PRO A 1 96 ? 20.808 4.423 -11.189 1.00 93.44 96 PRO A C 1
ATOM 740 O O . PRO A 1 96 ? 19.767 4.440 -11.856 1.00 93.44 96 PRO A O 1
ATOM 743 N N . PRO A 1 97 ? 21.505 5.545 -10.929 1.00 92.19 97 PRO A N 1
ATOM 744 C CA . PRO A 1 97 ? 21.071 6.861 -11.391 1.00 92.19 97 PRO A CA 1
ATOM 745 C C . PRO A 1 97 ? 20.971 6.915 -12.919 1.00 92.19 97 PRO A C 1
ATOM 747 O O . PRO A 1 97 ? 21.656 6.173 -13.632 1.00 92.19 97 PRO A O 1
ATOM 750 N N . VAL A 1 98 ? 20.173 7.849 -13.445 1.00 92.56 98 VAL A N 1
ATOM 751 C CA . VAL A 1 98 ? 19.867 7.961 -14.887 1.00 92.56 98 VAL A CA 1
ATOM 752 C C . VAL A 1 98 ? 21.102 7.966 -15.806 1.00 92.56 98 VAL A C 1
ATOM 754 O O . VAL A 1 98 ? 21.047 7.496 -16.949 1.00 92.56 98 VAL A O 1
ATOM 757 N N . VAL A 1 99 ? 22.233 8.487 -15.326 1.00 91.19 99 VAL A N 1
ATOM 758 C CA . VAL A 1 99 ? 23.500 8.559 -16.072 1.00 91.19 99 VAL A CA 1
ATOM 759 C C . VAL A 1 99 ? 24.157 7.191 -16.278 1.00 91.19 99 VAL A C 1
ATOM 761 O O . VAL A 1 99 ? 24.856 7.007 -17.271 1.00 91.19 99 VAL A O 1
ATOM 764 N N . ALA A 1 100 ? 23.894 6.233 -15.388 1.00 91.50 100 ALA A N 1
ATOM 765 C CA . ALA A 1 100 ? 24.532 4.918 -15.343 1.00 91.50 100 ALA A CA 1
ATOM 766 C C . ALA A 1 100 ? 23.663 3.787 -15.926 1.00 91.50 100 ALA A C 1
ATOM 768 O O . ALA A 1 100 ? 24.111 2.645 -16.005 1.00 91.50 100 ALA A O 1
ATOM 769 N N . VAL A 1 101 ? 22.426 4.074 -16.349 1.00 92.12 101 VAL A N 1
ATOM 770 C CA . VAL A 1 101 ? 21.522 3.064 -16.922 1.00 92.12 101 VAL A CA 1
ATOM 771 C C . VAL A 1 101 ? 21.490 3.080 -18.448 1.00 92.12 101 VAL A C 1
ATOM 773 O O . VAL A 1 101 ? 21.715 4.096 -19.115 1.00 92.12 101 VAL A O 1
ATOM 776 N N . VAL A 1 102 ? 21.130 1.929 -19.021 1.00 91.56 102 VAL A N 1
ATOM 777 C CA . VAL A 1 102 ? 20.903 1.781 -20.464 1.00 91.56 102 VAL A CA 1
ATOM 778 C C . VAL A 1 102 ? 19.819 2.743 -20.960 1.00 91.56 102 VAL A C 1
ATOM 780 O O . VAL A 1 102 ? 18.866 3.064 -20.248 1.00 91.56 102 VAL A O 1
ATOM 783 N N . SER A 1 103 ? 19.922 3.181 -22.219 1.00 89.00 103 SER A N 1
ATOM 784 C CA . SER A 1 103 ? 19.019 4.184 -22.812 1.00 89.00 103 SER A CA 1
ATOM 785 C C . SER A 1 103 ? 17.531 3.846 -22.665 1.00 89.00 103 SER A C 1
ATOM 787 O O . SER A 1 103 ? 16.713 4.741 -22.464 1.00 89.00 103 SER A O 1
ATOM 789 N N . GLY A 1 104 ? 17.179 2.557 -22.714 1.00 87.62 104 GLY A N 1
ATOM 790 C CA . GLY A 1 104 ? 15.809 2.085 -22.532 1.00 87.62 104 GLY A CA 1
ATOM 791 C C . GLY A 1 104 ? 15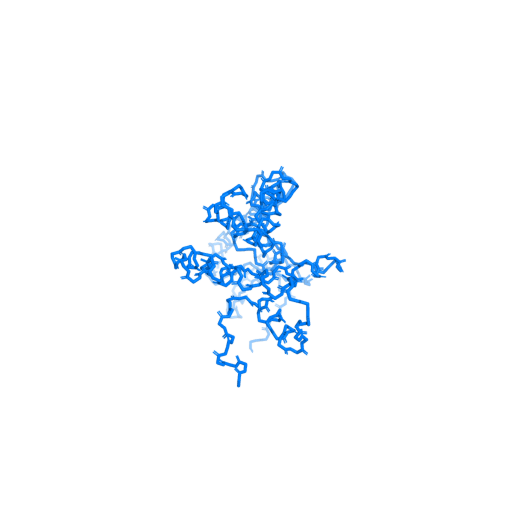.232 2.337 -21.136 1.00 87.62 104 GLY A C 1
ATOM 792 O O . GLY A 1 104 ? 14.019 2.550 -21.048 1.00 87.62 104 GLY A O 1
ATOM 793 N N . LEU A 1 105 ? 16.074 2.324 -20.091 1.00 91.62 105 LEU A N 1
ATOM 794 C CA . LEU A 1 105 ? 15.701 2.529 -18.683 1.00 91.62 105 LEU A CA 1
ATOM 795 C C . LEU A 1 105 ? 15.662 4.003 -18.285 1.00 91.62 105 LEU A C 1
ATOM 797 O O . LEU A 1 105 ? 14.943 4.342 -17.352 1.00 91.62 105 LEU A O 1
ATOM 801 N N . LYS A 1 106 ? 16.384 4.881 -18.993 1.00 93.62 106 LYS A N 1
ATOM 802 C CA . LYS A 1 106 ? 16.474 6.309 -18.645 1.00 93.62 106 LYS A CA 1
ATOM 803 C C . LYS A 1 106 ? 15.117 6.978 -18.386 1.00 93.62 106 LYS A C 1
ATOM 805 O O . LYS A 1 106 ? 15.034 7.701 -17.404 1.00 93.62 106 LYS A O 1
ATOM 810 N N . PRO A 1 107 ? 14.056 6.754 -19.190 1.00 92.31 107 PRO A N 1
ATOM 811 C CA . PRO A 1 107 ? 12.746 7.335 -18.892 1.00 92.31 107 PRO A CA 1
ATOM 812 C C . PRO A 1 107 ? 12.171 6.847 -17.556 1.00 92.31 107 PRO A C 1
ATOM 814 O O . PRO A 1 107 ? 11.729 7.659 -16.762 1.00 92.31 107 PRO A O 1
ATOM 817 N N . ILE A 1 108 ? 12.269 5.544 -17.272 1.00 92.44 108 ILE A N 1
ATOM 818 C CA . ILE A 1 108 ? 11.742 4.942 -16.036 1.00 92.44 108 ILE A CA 1
ATOM 819 C C . ILE A 1 108 ? 12.489 5.487 -14.816 1.00 92.44 108 ILE A C 1
ATOM 821 O O . ILE A 1 108 ? 11.870 5.861 -13.829 1.00 92.44 108 ILE A O 1
ATOM 825 N N . VAL A 1 109 ? 13.821 5.558 -14.893 1.00 94.19 109 VAL A N 1
ATOM 826 C CA . VAL A 1 109 ? 14.641 6.085 -13.795 1.00 94.19 109 VAL A CA 1
ATOM 827 C C . VAL A 1 109 ? 14.371 7.571 -13.569 1.00 94.19 109 VAL A C 1
ATOM 829 O O . VAL A 1 109 ? 14.264 7.983 -12.424 1.00 94.19 109 VAL A O 1
ATOM 832 N N . ARG A 1 110 ? 14.165 8.363 -14.629 1.00 94.31 110 ARG A N 1
ATOM 833 C CA . ARG A 1 110 ? 13.771 9.775 -14.491 1.00 94.31 110 ARG A CA 1
ATOM 834 C C . ARG A 1 110 ? 12.422 9.938 -13.806 1.00 94.31 110 ARG A C 1
ATOM 836 O O . ARG A 1 110 ? 12.301 10.796 -12.942 1.00 94.31 110 ARG A O 1
ATOM 843 N N . ASP A 1 111 ? 11.432 9.127 -14.171 1.00 93.12 111 ASP A N 1
ATOM 844 C CA . ASP A 1 111 ? 10.108 9.182 -13.544 1.00 93.12 111 ASP A CA 1
ATOM 845 C C . ASP A 1 111 ? 10.202 8.851 -12.043 1.00 93.12 111 ASP A C 1
ATOM 847 O O . ASP A 1 111 ? 9.594 9.523 -11.210 1.00 93.12 111 ASP A O 1
ATOM 851 N N . LEU A 1 112 ? 11.028 7.861 -11.686 1.00 92.88 112 LEU A N 1
ATOM 852 C CA . LEU A 1 112 ? 11.315 7.486 -10.300 1.00 92.88 112 LEU A CA 1
ATOM 853 C C . LEU A 1 112 ? 12.080 8.580 -9.532 1.00 92.88 112 LEU A C 1
ATOM 855 O O . LEU A 1 112 ? 11.710 8.925 -8.410 1.00 92.88 112 LEU A O 1
ATOM 859 N N . GLU A 1 113 ? 13.122 9.162 -10.130 1.00 92.06 113 GLU A N 1
ATOM 860 C CA . GLU A 1 113 ? 13.881 10.280 -9.554 1.00 92.06 113 GLU A CA 1
ATOM 861 C C . GLU A 1 113 ? 12.981 11.509 -9.338 1.00 92.06 113 GLU A C 1
ATOM 863 O O . GLU A 1 113 ? 13.033 12.139 -8.281 1.00 92.06 113 GLU A O 1
ATOM 868 N N . HIS A 1 114 ? 12.105 11.818 -10.299 1.00 91.38 114 HIS A N 1
ATOM 869 C CA . HIS A 1 114 ? 11.152 12.919 -10.194 1.00 91.38 114 HIS A CA 1
ATOM 870 C C . HIS A 1 114 ? 10.117 12.672 -9.091 1.00 91.38 114 HIS A C 1
ATOM 872 O O . HIS A 1 114 ? 9.869 13.557 -8.273 1.00 91.38 114 HIS A O 1
ATOM 878 N N . MET A 1 115 ? 9.578 11.451 -8.996 1.00 91.44 115 MET A N 1
ATOM 879 C CA . MET A 1 115 ? 8.686 11.051 -7.902 1.00 91.44 115 MET A CA 1
ATOM 880 C C . MET A 1 115 ? 9.325 11.306 -6.529 1.00 91.44 115 MET A C 1
ATOM 882 O O . MET A 1 115 ? 8.643 11.734 -5.599 1.00 91.44 115 MET A O 1
ATOM 886 N N . ARG A 1 116 ? 10.638 11.079 -6.400 1.00 88.31 116 ARG A N 1
ATOM 887 C CA . ARG A 1 116 ? 11.382 11.223 -5.139 1.00 88.31 116 ARG A CA 1
ATOM 888 C C . ARG A 1 116 ? 11.514 12.678 -4.679 1.00 88.31 116 ARG A C 1
ATOM 890 O O . ARG A 1 116 ? 11.639 12.928 -3.481 1.00 88.31 116 ARG A O 1
ATOM 897 N N . GLN A 1 117 ? 11.492 13.619 -5.618 1.00 87.56 117 GLN A N 1
ATOM 898 C CA . GLN A 1 117 ? 11.715 15.047 -5.369 1.00 87.56 117 GLN A CA 1
ATOM 899 C C . GLN A 1 117 ? 10.438 15.894 -5.466 1.00 87.56 117 GLN A C 1
ATOM 901 O O . GLN A 1 117 ? 10.444 17.038 -5.025 1.00 87.56 117 GLN A O 1
ATOM 906 N N . GLY A 1 118 ? 9.362 15.357 -6.046 1.00 86.94 118 GLY A N 1
ATOM 907 C CA . GLY A 1 118 ? 8.116 16.086 -6.290 1.00 86.94 118 GLY A CA 1
ATOM 908 C C . GLY A 1 118 ? 6.987 15.776 -5.305 1.00 86.94 118 GLY A C 1
ATOM 909 O O . GLY A 1 118 ? 7.185 15.199 -4.234 1.00 86.94 118 GLY A O 1
ATOM 910 N N . ASP A 1 119 ? 5.766 16.110 -5.723 1.00 89.44 119 ASP A N 1
ATOM 911 C CA . ASP A 1 119 ? 4.537 16.004 -4.921 1.00 89.44 119 ASP A CA 1
ATOM 912 C C . ASP A 1 119 ? 4.254 14.588 -4.415 1.00 89.44 119 ASP A C 1
ATOM 914 O O . ASP A 1 119 ? 3.694 14.400 -3.337 1.00 89.44 119 ASP A O 1
ATOM 918 N N . ALA A 1 120 ? 4.677 13.568 -5.161 1.00 90.06 120 ALA A N 1
ATOM 919 C CA . ALA A 1 120 ? 4.523 12.174 -4.762 1.00 90.06 120 ALA A CA 1
ATOM 920 C C . ALA A 1 120 ? 5.330 11.830 -3.494 1.00 90.06 120 ALA A C 1
ATOM 922 O O . ALA A 1 120 ? 4.883 11.017 -2.682 1.00 90.06 120 ALA A O 1
ATOM 923 N N . SER A 1 121 ? 6.479 12.479 -3.285 1.00 91.75 121 SER A N 1
ATOM 924 C CA . SER A 1 121 ? 7.278 12.357 -2.061 1.00 91.75 121 SER A CA 1
ATOM 925 C C . SER A 1 121 ? 6.557 12.977 -0.863 1.00 91.75 121 SER A C 1
ATOM 927 O O . SER A 1 121 ? 6.408 12.331 0.179 1.00 91.75 121 SER A O 1
ATOM 929 N N . ALA A 1 122 ?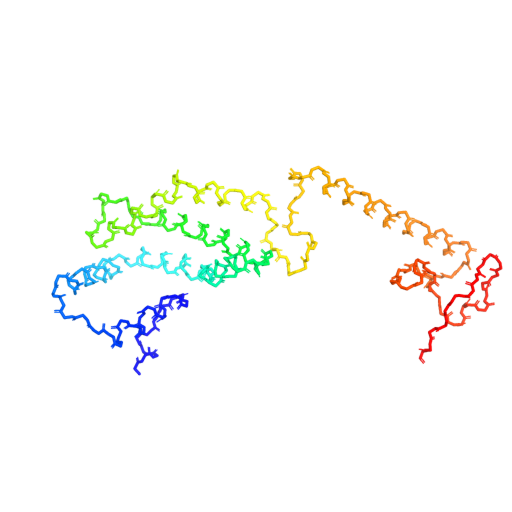 6.022 14.189 -1.042 1.00 93.38 122 ALA A N 1
ATOM 930 C CA . ALA A 1 122 ? 5.218 14.861 -0.025 1.00 93.38 122 ALA A CA 1
ATOM 931 C C . ALA A 1 122 ? 3.960 14.047 0.319 1.00 93.38 122 ALA A C 1
ATOM 933 O O . ALA A 1 122 ? 3.682 13.800 1.490 1.00 93.38 122 ALA A O 1
ATOM 934 N N . LEU A 1 123 ? 3.252 13.538 -0.693 1.00 93.44 123 LEU A N 1
ATOM 935 C CA . LEU A 1 123 ? 2.079 12.684 -0.522 1.00 93.44 123 LEU A CA 1
ATOM 936 C C . LEU A 1 123 ? 2.408 11.403 0.251 1.00 93.44 123 LEU A C 1
ATOM 938 O O . LEU A 1 123 ? 1.677 11.040 1.172 1.00 93.44 123 LEU A O 1
ATOM 942 N N . ARG A 1 124 ? 3.512 10.726 -0.090 1.00 93.44 124 ARG A N 1
ATOM 943 C CA . ARG A 1 124 ? 3.972 9.533 0.633 1.00 93.44 124 ARG A CA 1
ATOM 944 C C . ARG A 1 124 ? 4.158 9.836 2.116 1.00 93.44 124 ARG A C 1
ATOM 946 O O . ARG A 1 124 ? 3.701 9.059 2.951 1.00 93.44 124 ARG A O 1
ATOM 953 N N . GLU A 1 125 ? 4.814 10.946 2.444 1.00 93.19 125 GLU A N 1
ATOM 954 C CA . GLU A 1 125 ? 5.061 11.321 3.835 1.00 93.19 125 GLU A CA 1
ATOM 955 C C . GLU A 1 125 ? 3.768 11.695 4.567 1.00 93.19 125 GLU A C 1
ATOM 957 O O . GLU A 1 125 ? 3.548 11.227 5.686 1.00 93.19 125 GLU A O 1
ATOM 962 N N . THR A 1 126 ? 2.872 12.439 3.916 1.00 94.50 126 THR A N 1
ATOM 963 C CA . THR A 1 126 ? 1.542 12.757 4.448 1.00 94.50 126 THR A CA 1
ATOM 964 C C . THR A 1 126 ? 0.762 11.488 4.774 1.00 94.50 126 THR A C 1
ATOM 966 O O . THR A 1 126 ? 0.310 11.320 5.903 1.00 94.50 126 THR A O 1
ATOM 969 N N . LEU A 1 127 ? 0.666 10.539 3.839 1.00 93.88 127 LEU A N 1
ATOM 970 C CA . LEU A 1 127 ? -0.047 9.279 4.066 1.00 93.88 127 LEU A CA 1
ATOM 971 C C . LEU A 1 127 ? 0.632 8.411 5.136 1.00 93.88 127 LEU A C 1
ATOM 973 O O . LEU A 1 127 ? -0.048 7.744 5.912 1.00 93.88 127 LEU A O 1
ATOM 977 N N . ARG A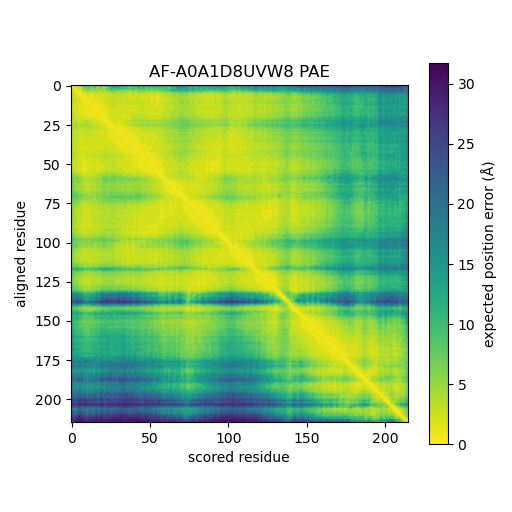 1 128 ? 1.967 8.423 5.217 1.00 92.75 128 ARG A N 1
ATOM 978 C CA . ARG A 1 128 ? 2.720 7.690 6.248 1.00 92.75 128 ARG A CA 1
ATOM 979 C C . ARG A 1 128 ? 2.472 8.246 7.651 1.00 92.75 128 ARG A C 1
ATOM 981 O O . ARG A 1 128 ? 2.392 7.465 8.606 1.00 92.75 128 ARG A O 1
ATOM 988 N N . ARG A 1 129 ? 2.367 9.570 7.785 1.00 92.19 129 ARG A N 1
ATOM 989 C CA . ARG A 1 129 ? 2.051 10.255 9.048 1.00 92.19 129 ARG A CA 1
ATOM 990 C C . ARG A 1 129 ? 0.583 10.135 9.419 1.00 92.19 129 ARG A C 1
ATOM 992 O O . ARG A 1 129 ? 0.290 9.954 10.591 1.00 92.19 129 ARG A O 1
ATOM 999 N N . ALA A 1 130 ? -0.307 10.195 8.434 1.00 91.62 130 ALA A N 1
ATOM 1000 C CA . ALA A 1 130 ? -1.739 10.207 8.674 1.00 91.62 130 ALA A CA 1
ATOM 1001 C C . ALA A 1 130 ? -2.316 8.815 8.937 1.00 91.62 130 ALA A C 1
ATOM 1003 O O . ALA A 1 130 ? -3.149 8.670 9.820 1.00 91.62 130 ALA A O 1
ATOM 1004 N N . LEU A 1 131 ? -1.890 7.786 8.199 1.00 90.88 131 LEU A N 1
ATOM 1005 C CA . LEU A 1 131 ? -2.529 6.469 8.246 1.00 90.88 131 LEU A CA 1
ATOM 1006 C C . LEU A 1 131 ? -1.886 5.531 9.271 1.00 90.88 131 LEU A C 1
ATOM 1008 O O . LEU A 1 131 ? -0.656 5.459 9.385 1.00 90.88 131 LEU A O 1
ATOM 1012 N N . THR A 1 132 ? -2.710 4.736 9.953 1.00 86.81 132 THR A N 1
ATOM 1013 C CA . THR A 1 132 ? -2.263 3.583 10.747 1.00 86.81 132 THR A CA 1
ATOM 1014 C C . THR A 1 132 ? -1.616 2.513 9.859 1.00 86.81 132 THR A C 1
ATOM 1016 O O . THR A 1 132 ? -1.745 2.523 8.632 1.00 86.81 132 THR A O 1
ATOM 1019 N N . VAL A 1 133 ? -0.831 1.608 10.458 1.00 76.75 133 VAL A N 1
ATOM 1020 C CA . VAL A 1 133 ? -0.017 0.627 9.706 1.00 76.75 133 VAL A CA 1
ATOM 1021 C C . VAL A 1 133 ? -0.896 -0.257 8.819 1.00 76.75 133 VAL A C 1
ATOM 1023 O O . VAL A 1 133 ? -0.599 -0.410 7.634 1.00 76.75 133 VAL A O 1
ATOM 1026 N N . GLN A 1 134 ? -2.005 -0.751 9.368 1.00 75.00 134 GLN A N 1
ATOM 1027 C CA . GLN A 1 134 ? -3.033 -1.494 8.649 1.00 75.00 134 GLN A CA 1
ATOM 1028 C C . GLN A 1 134 ? -4.359 -0.743 8.795 1.00 75.00 134 GLN A C 1
ATOM 1030 O O . GLN A 1 134 ? -5.023 -0.895 9.819 1.00 75.00 134 GLN A O 1
ATOM 1035 N N . PRO A 1 135 ? -4.729 0.115 7.827 1.00 66.25 135 PRO A N 1
ATOM 1036 C CA . PRO A 1 135 ? -6.030 0.760 7.866 1.00 66.25 135 PRO A CA 1
ATOM 1037 C C . PRO A 1 135 ? -7.104 -0.319 7.709 1.00 66.25 135 PRO A C 1
ATOM 1039 O O . PRO A 1 135 ? -7.114 -1.050 6.720 1.00 66.25 135 PRO A O 1
ATOM 1042 N N . GLU A 1 136 ? -7.991 -0.454 8.687 1.00 69.12 136 GLU A N 1
ATOM 1043 C CA . GLU A 1 136 ? -9.117 -1.378 8.580 1.00 69.12 136 GLU A CA 1
ATOM 1044 C C . GLU A 1 136 ? -10.152 -0.848 7.575 1.00 69.12 136 GLU A C 1
ATOM 1046 O O . GLU A 1 136 ? -10.147 0.326 7.192 1.00 69.12 136 GLU A O 1
ATOM 1051 N N . ARG A 1 137 ? -11.038 -1.728 7.087 1.00 62.53 137 ARG A N 1
ATOM 1052 C CA . ARG A 1 137 ? -12.149 -1.296 6.217 1.00 62.53 137 ARG A CA 1
ATOM 1053 C C . ARG A 1 137 ? -13.117 -0.369 6.937 1.00 62.53 137 ARG A C 1
ATOM 1055 O O . ARG A 1 137 ? -13.787 0.413 6.263 1.00 62.53 137 ARG A O 1
ATOM 1062 N N . ASP A 1 138 ? -13.202 -0.498 8.257 1.00 60.00 138 ASP A N 1
ATOM 1063 C CA . ASP A 1 138 ? -14.077 0.324 9.067 1.00 60.00 138 ASP A CA 1
ATOM 1064 C C . ASP A 1 138 ? -13.587 1.769 9.134 1.00 60.00 138 ASP A C 1
ATOM 1066 O O . ASP A 1 138 ? -12.400 2.086 9.139 1.00 60.00 138 ASP A O 1
ATOM 1070 N N . ILE A 1 139 ? -14.567 2.668 9.146 1.00 61.88 139 ILE A N 1
ATOM 1071 C CA . ILE A 1 139 ? -14.395 4.119 9.025 1.00 61.88 139 ILE A CA 1
ATOM 1072 C C . ILE A 1 139 ? -13.648 4.696 10.245 1.00 61.88 139 ILE A C 1
ATOM 1074 O O . ILE A 1 139 ? -13.087 5.787 10.173 1.00 61.88 139 ILE A O 1
ATOM 1078 N N . ALA A 1 140 ? -13.601 3.971 11.364 1.00 70.00 140 ALA A N 1
ATOM 1079 C CA . ALA A 1 140 ? -12.963 4.417 12.594 1.00 70.00 140 ALA A CA 1
ATOM 1080 C C . ALA A 1 140 ? -11.538 3.859 12.739 1.00 70.00 140 ALA A C 1
ATOM 1082 O O . ALA A 1 140 ? -11.288 2.681 12.518 1.00 70.00 140 ALA A O 1
ATOM 1083 N N . GLY A 1 141 ? -10.603 4.708 13.176 1.00 78.00 141 GLY A N 1
ATOM 1084 C CA . GLY A 1 141 ? -9.277 4.264 13.630 1.00 78.00 141 GLY A CA 1
ATOM 1085 C C . GLY A 1 141 ? -8.193 4.140 12.555 1.00 78.00 141 GLY A C 1
ATOM 1086 O O . GLY A 1 141 ? -7.081 3.732 12.870 1.00 78.00 141 G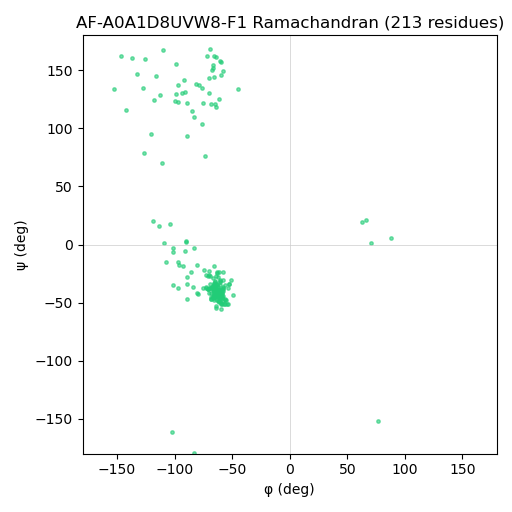LY A O 1
ATOM 1087 N N . PHE A 1 142 ? -8.456 4.531 11.304 1.00 87.06 142 PHE A N 1
ATOM 1088 C CA . PHE A 1 142 ? -7.423 4.517 10.258 1.00 87.06 142 PHE A CA 1
ATOM 1089 C C . PHE A 1 142 ? -6.475 5.727 10.305 1.00 87.06 142 PHE A C 1
ATOM 1091 O O . PHE A 1 142 ? -5.394 5.676 9.720 1.00 87.06 142 PHE A O 1
ATOM 1098 N N . VAL A 1 143 ? -6.864 6.809 10.988 1.00 89.75 143 VAL A N 1
ATOM 1099 C CA . VAL A 1 143 ? -6.036 8.009 11.190 1.00 89.75 143 VAL A CA 1
ATOM 1100 C C . VAL A 1 143 ? -5.226 7.866 12.480 1.00 89.75 143 VAL A C 1
ATOM 1102 O O . VAL A 1 143 ? -5.790 7.521 13.517 1.00 89.75 143 VAL A O 1
ATOM 1105 N N . LYS A 1 144 ? -3.920 8.131 12.447 1.00 88.81 144 LYS A N 1
ATOM 1106 C CA . LYS A 1 144 ? -3.048 8.134 13.633 1.00 88.81 144 LYS A CA 1
ATOM 1107 C C . LYS A 1 144 ? -3.407 9.264 14.602 1.00 88.81 144 LYS A C 1
ATOM 1109 O O . LYS A 1 144 ? -3.958 10.282 14.197 1.00 88.81 144 LYS A O 1
ATOM 1114 N N . SER A 1 145 ? -3.090 9.071 15.878 1.00 85.38 145 SER A N 1
ATOM 1115 C CA . SER A 1 145 ? -3.171 10.125 16.894 1.00 85.38 145 SER A CA 1
ATOM 1116 C C . SER A 1 145 ? -2.159 11.243 16.624 1.00 85.38 145 SER A C 1
ATOM 1118 O O . SER A 1 145 ? -1.176 11.037 15.908 1.00 85.38 145 SER A O 1
ATOM 1120 N N . ALA A 1 146 ? -2.383 12.400 17.240 1.00 83.69 146 ALA A N 1
ATOM 1121 C CA . ALA A 1 146 ? -1.610 13.634 17.120 1.00 83.69 146 ALA A CA 1
ATOM 1122 C C . ALA A 1 146 ? -1.592 14.251 15.709 1.00 83.69 146 ALA A C 1
ATOM 1124 O O . ALA A 1 146 ? -0.706 15.048 15.394 1.00 83.69 146 ALA A O 1
ATOM 1125 N N . LEU A 1 147 ? -2.548 13.880 14.851 1.00 86.88 147 LEU A N 1
ATOM 1126 C CA . LEU A 1 147 ? -2.723 14.493 13.531 1.00 86.88 147 LEU A CA 1
ATOM 1127 C C . LEU A 1 147 ? -3.794 15.587 13.544 1.00 86.88 147 LEU A C 1
ATOM 1129 O O . LEU A 1 147 ? -3.647 16.589 12.851 1.00 86.88 147 LEU A O 1
ATOM 1133 N N . ASP A 1 148 ? -4.860 15.371 14.308 1.00 88.31 148 ASP A N 1
ATOM 1134 C CA . ASP A 1 148 ? -6.043 16.219 14.340 1.00 88.31 148 ASP A CA 1
ATOM 1135 C C . ASP A 1 148 ? -6.537 16.300 15.786 1.00 88.31 148 ASP A C 1
ATOM 1137 O O . ASP A 1 148 ? -6.895 15.284 16.386 1.00 88.31 148 ASP A O 1
ATOM 1141 N N . CYS A 1 149 ? -6.484 17.504 16.358 1.00 90.44 149 CYS A N 1
ATOM 1142 C CA . CYS A 1 149 ? -6.808 17.716 17.764 1.00 90.44 149 CYS A CA 1
ATOM 1143 C C . CYS A 1 149 ? -8.284 17.441 18.058 1.00 90.44 149 CYS A C 1
ATOM 1145 O O . CYS A 1 149 ? -8.578 16.819 19.071 1.00 90.44 149 CYS A O 1
ATOM 1147 N N . GLU A 1 150 ? -9.198 17.819 17.162 1.00 90.19 150 GLU A N 1
ATOM 1148 C CA . GLU A 1 150 ? -10.635 17.596 17.346 1.00 90.19 150 GLU A CA 1
ATOM 1149 C C . GLU A 1 150 ? -10.959 16.095 17.329 1.00 90.19 150 GLU A C 1
ATOM 1151 O O . GLU A 1 150 ? -11.734 15.597 18.150 1.00 90.19 150 GLU A O 1
ATOM 1156 N N . LEU A 1 151 ? -10.324 15.339 16.428 1.00 88.56 151 LEU A N 1
ATOM 1157 C CA . LEU A 1 151 ? -10.462 13.887 16.371 1.00 88.56 151 LEU A CA 1
ATOM 1158 C C . LEU A 1 151 ? -9.911 13.211 17.630 1.00 88.56 151 LEU A C 1
ATOM 1160 O O . LEU A 1 151 ? -10.501 12.244 18.121 1.00 88.56 151 LEU A O 1
ATOM 1164 N N . ASP A 1 152 ? -8.775 13.679 18.138 1.00 89.25 152 ASP A N 1
ATOM 1165 C CA . ASP A 1 152 ? -8.148 13.112 19.330 1.00 89.25 152 ASP A CA 1
ATOM 1166 C C . ASP A 1 152 ? -8.908 13.472 20.616 1.00 89.25 152 ASP A C 1
ATOM 1168 O O . ASP A 1 152 ? -9.073 12.614 21.487 1.00 89.25 152 ASP A O 1
ATOM 1172 N N . GLU A 1 153 ? -9.469 14.676 20.713 1.00 91.06 153 GLU A N 1
ATOM 1173 C CA . GLU A 1 153 ? -10.404 15.060 21.777 1.00 91.06 153 GLU A CA 1
ATOM 1174 C C . GLU A 1 153 ? -11.661 14.184 21.749 1.00 91.06 153 GLU A C 1
ATOM 1176 O O . GLU A 1 153 ? -12.051 13.619 22.772 1.00 91.06 153 GLU A O 1
ATOM 1181 N N . ALA A 1 154 ? -12.254 13.974 20.570 1.00 89.56 154 ALA A N 1
ATOM 1182 C CA . ALA A 1 154 ? -13.421 13.108 20.417 1.00 89.56 154 ALA A CA 1
ATOM 1183 C C . ALA A 1 154 ? -13.127 11.646 20.804 1.00 89.56 154 ALA A C 1
ATOM 1185 O O . ALA A 1 154 ? -13.980 10.967 21.383 1.00 89.56 154 ALA A O 1
ATOM 1186 N N . ARG A 1 155 ? -11.920 11.145 20.505 1.00 88.94 155 ARG A N 1
ATOM 1187 C CA . ARG A 1 155 ? -11.459 9.815 20.945 1.00 88.94 155 ARG A CA 1
ATOM 1188 C C . ARG A 1 155 ? -11.300 9.745 22.456 1.00 88.94 155 ARG A C 1
ATOM 1190 O O . ARG A 1 155 ? -11.779 8.787 23.053 1.00 88.94 155 ARG A O 1
ATOM 1197 N N . THR A 1 156 ? -10.690 10.764 23.050 1.00 89.94 156 THR A N 1
ATOM 1198 C CA . THR A 1 156 ? -10.472 10.845 24.499 1.00 89.94 156 THR A CA 1
ATOM 1199 C C . THR A 1 156 ? -11.808 10.844 25.236 1.00 89.94 156 THR A C 1
ATOM 1201 O O . THR A 1 156 ? -12.039 9.980 26.074 1.00 89.94 156 THR A O 1
ATOM 1204 N N . ALA A 1 157 ? -12.751 11.697 24.827 1.00 91.50 157 ALA A N 1
ATOM 1205 C CA . ALA A 1 157 ? -14.097 11.733 25.397 1.00 91.50 157 ALA A CA 1
ATOM 1206 C C . ALA A 1 157 ? -14.838 10.389 25.253 1.00 91.50 157 ALA A C 1
ATOM 1208 O O . ALA A 1 157 ? -15.548 9.951 26.159 1.00 91.50 157 ALA A O 1
ATOM 1209 N N . ARG A 1 158 ? -14.677 9.696 24.117 1.00 89.75 158 ARG A N 1
ATOM 1210 C CA . ARG A 1 158 ? -15.250 8.354 23.916 1.00 89.75 158 ARG A CA 1
ATOM 1211 C C . ARG A 1 158 ? -14.665 7.338 24.899 1.00 89.75 158 ARG A C 1
ATOM 1213 O O . ARG A 1 158 ? -15.414 6.520 25.435 1.00 89.75 158 ARG A O 1
ATOM 1220 N N . ASP A 1 159 ? -13.352 7.363 25.089 1.00 89.50 159 ASP A N 1
ATOM 1221 C CA . ASP A 1 159 ? -12.642 6.415 25.944 1.00 89.50 159 ASP A CA 1
ATOM 1222 C C . ASP A 1 159 ? -12.949 6.681 27.431 1.00 89.50 159 ASP A C 1
ATOM 1224 O O . ASP A 1 159 ? -13.231 5.735 28.165 1.00 89.50 159 ASP A O 1
ATOM 1228 N N . GLU A 1 160 ? -13.061 7.949 27.844 1.00 93.62 160 GLU A N 1
ATOM 1229 C CA . GLU A 1 160 ? -13.531 8.355 29.180 1.00 93.62 160 GLU A CA 1
ATOM 1230 C C . GLU A 1 160 ? -14.954 7.853 29.472 1.00 93.62 160 GLU A C 1
ATOM 1232 O O . GLU A 1 160 ? -15.225 7.314 30.546 1.00 93.62 160 GLU A O 1
ATOM 1237 N N . VAL A 1 161 ? -15.876 7.958 28.506 1.00 91.75 161 VAL A N 1
ATOM 1238 C CA . VAL A 1 161 ? -17.235 7.404 28.647 1.00 91.75 161 VAL A CA 1
ATOM 1239 C C . VAL A 1 161 ? -17.195 5.881 28.787 1.00 91.75 161 VAL A C 1
ATOM 1241 O O . VAL A 1 161 ? -17.932 5.318 29.597 1.00 91.75 161 VAL A O 1
ATOM 1244 N N . ALA A 1 162 ? -16.349 5.192 28.017 1.00 89.88 162 ALA A N 1
ATOM 1245 C CA . ALA A 1 162 ? -16.208 3.741 28.110 1.00 89.88 162 ALA A CA 1
ATOM 1246 C C . ALA A 1 162 ? -15.646 3.301 29.475 1.00 89.88 162 ALA A C 1
ATOM 1248 O O . ALA A 1 162 ? -16.121 2.317 30.054 1.00 89.88 162 ALA A O 1
ATOM 1249 N N . GLU A 1 163 ? -14.683 4.047 30.016 1.00 94.00 163 GLU A N 1
ATOM 1250 C CA . GLU A 1 163 ? -14.141 3.814 31.352 1.00 94.00 163 GLU A CA 1
ATOM 1251 C C . GLU A 1 163 ? -15.198 4.066 32.435 1.00 94.00 163 GLU A C 1
ATOM 1253 O O . GLU A 1 163 ? -15.435 3.192 33.272 1.00 94.00 163 GLU A O 1
ATOM 1258 N N . ALA A 1 164 ? -15.912 5.193 32.370 1.00 93.69 164 ALA A N 1
ATOM 1259 C CA . ALA A 1 164 ? -16.984 5.523 33.307 1.00 93.69 164 ALA A CA 1
ATOM 1260 C C . ALA A 1 164 ? -18.090 4.454 33.319 1.00 93.69 164 ALA A C 1
ATOM 1262 O O . ALA A 1 164 ? -18.568 4.062 34.384 1.00 93.69 164 ALA A O 1
ATOM 1263 N N . LEU A 1 165 ? -18.464 3.914 32.152 1.00 92.88 165 LEU A N 1
ATOM 1264 C CA . LEU A 1 165 ? -19.418 2.803 32.051 1.00 92.88 165 LEU A CA 1
ATOM 1265 C C . LEU A 1 165 ? -18.885 1.517 32.688 1.00 92.88 165 LEU A C 1
ATOM 1267 O O . LEU A 1 165 ? -19.644 0.787 33.324 1.00 92.88 165 LEU A O 1
ATOM 1271 N N . THR A 1 166 ? -17.590 1.241 32.542 1.00 92.38 166 THR A N 1
ATOM 1272 C CA . THR A 1 166 ? -16.947 0.066 33.145 1.00 92.38 166 THR A CA 1
ATOM 1273 C C . THR A 1 166 ? -16.927 0.177 34.670 1.00 92.38 166 THR A C 1
ATOM 1275 O O . THR A 1 166 ? -17.299 -0.771 35.365 1.00 92.38 166 THR A O 1
ATOM 1278 N N . GLN A 1 167 ? -16.565 1.350 35.195 1.00 94.31 167 GLN A N 1
ATOM 1279 C CA . GLN A 1 167 ? -16.590 1.640 36.628 1.00 94.31 167 GLN A CA 1
ATOM 1280 C C . GLN A 1 167 ? -18.021 1.569 37.185 1.00 94.31 167 GLN A C 1
ATOM 1282 O O . GLN A 1 167 ? -18.257 0.928 38.209 1.00 94.31 167 GLN A O 1
ATOM 1287 N N . PHE A 1 168 ? -18.997 2.145 36.478 1.00 93.19 168 PHE A N 1
ATOM 1288 C CA . PHE A 1 168 ? -20.404 2.098 36.874 1.00 93.19 168 PHE A CA 1
ATOM 1289 C C . PHE A 1 168 ? -20.965 0.669 36.863 1.00 93.19 168 PHE A C 1
ATOM 1291 O O . PHE A 1 168 ? -21.681 0.274 37.782 1.00 93.19 168 PHE A O 1
ATOM 1298 N N . GLN A 1 169 ? -20.588 -0.156 35.881 1.00 93.12 169 GLN A N 1
ATOM 1299 C CA . GLN A 1 169 ? -20.950 -1.574 35.867 1.00 93.12 169 GLN A CA 1
ATOM 1300 C C . GLN A 1 169 ? -20.399 -2.309 37.094 1.00 93.12 169 GLN A C 1
ATOM 1302 O O . GLN A 1 169 ? -21.127 -3.087 37.707 1.00 93.12 169 GLN A O 1
ATOM 1307 N N . ALA A 1 170 ? -19.141 -2.064 37.473 1.00 92.44 170 ALA A N 1
ATOM 1308 C CA . ALA A 1 170 ? -18.538 -2.686 38.651 1.00 92.44 170 ALA A CA 1
ATOM 1309 C C . ALA A 1 170 ? -19.275 -2.299 39.945 1.00 92.44 170 ALA A C 1
ATOM 1311 O O . ALA A 1 170 ? -19.597 -3.175 40.746 1.00 92.44 170 ALA A O 1
ATOM 1312 N N . GLN A 1 171 ? -19.631 -1.019 40.097 1.00 91.81 171 GLN A N 1
ATOM 1313 C CA . GLN A 1 171 ? -20.434 -0.537 41.227 1.00 91.81 171 GLN A CA 1
ATOM 1314 C C . GLN A 1 171 ? -21.806 -1.221 41.287 1.00 91.81 171 GLN A C 1
ATOM 1316 O O . GLN A 1 171 ? -22.240 -1.648 42.354 1.00 91.81 171 GLN A O 1
ATOM 1321 N N . LEU A 1 172 ? -22.482 -1.384 40.146 1.00 89.75 172 LEU A N 1
ATOM 1322 C CA . LEU A 1 172 ? -23.768 -2.082 40.093 1.00 89.75 172 LEU A CA 1
ATOM 1323 C C . LEU A 1 172 ? -23.636 -3.567 40.441 1.00 89.75 172 LEU A C 1
ATOM 1325 O O . LEU A 1 172 ? -24.505 -4.110 41.121 1.00 89.75 172 LEU A O 1
ATOM 1329 N N . VAL A 1 173 ? -22.564 -4.234 40.007 1.00 90.69 173 VAL A N 1
ATOM 1330 C CA . VAL A 1 173 ? -22.290 -5.631 40.381 1.00 90.69 173 VAL A CA 1
ATOM 1331 C C . VAL A 1 173 ? -22.098 -5.759 41.893 1.00 90.69 173 VAL A C 1
ATOM 1333 O O . VAL A 1 173 ? -22.634 -6.691 42.488 1.00 90.69 173 VAL A O 1
ATOM 1336 N N . GLU A 1 174 ? -21.379 -4.827 42.518 1.00 89.88 174 GLU A N 1
ATOM 1337 C CA . GLU A 1 174 ? -21.158 -4.811 43.968 1.00 89.88 174 GLU A CA 1
ATOM 1338 C C . GLU A 1 174 ? -22.456 -4.547 44.745 1.00 89.88 174 GLU A C 1
ATOM 1340 O O . GLU A 1 174 ? -22.768 -5.271 45.688 1.00 89.88 174 GLU A O 1
ATOM 1345 N N . GLN A 1 175 ? -23.260 -3.575 44.304 1.00 87.94 175 GLN A N 1
ATOM 1346 C CA . GLN A 1 175 ? -24.527 -3.214 44.949 1.00 87.94 175 GLN A CA 1
ATOM 1347 C C . GLN A 1 175 ? -25.610 -4.290 44.806 1.00 87.94 175 GLN A C 1
ATOM 1349 O O . GLN A 1 175 ? -26.399 -4.501 45.724 1.00 87.94 175 GLN A O 1
ATOM 1354 N N . THR A 1 176 ? -25.680 -4.957 43.651 1.00 87.12 176 THR A N 1
ATOM 1355 C CA . THR A 1 176 ? -26.742 -5.936 43.352 1.00 87.12 176 THR A CA 1
ATOM 1356 C C . THR A 1 176 ? -26.338 -7.380 43.641 1.00 87.12 176 THR A C 1
ATOM 1358 O O . THR A 1 176 ? -27.196 -8.257 43.692 1.00 87.12 176 THR A O 1
ATOM 1361 N N . GLY A 1 177 ? -25.038 -7.664 43.772 1.00 86.38 177 GLY A N 1
ATOM 1362 C CA . GLY A 1 177 ? -24.498 -9.024 43.857 1.00 86.38 177 GLY A CA 1
ATOM 1363 C C . GLY A 1 177 ? -24.567 -9.821 42.542 1.00 86.38 177 GLY A C 1
ATOM 1364 O O . GLY A 1 177 ? -24.147 -10.982 42.497 1.00 86.38 177 GLY A O 1
ATOM 1365 N N . VAL A 1 178 ? -25.070 -9.234 41.448 1.00 87.12 178 VAL A N 1
ATOM 1366 C CA . VAL A 1 178 ? -25.279 -9.923 40.165 1.00 87.12 178 VAL A CA 1
ATOM 1367 C C . VAL A 1 178 ? -24.028 -9.823 39.292 1.00 87.12 178 VAL A C 1
ATOM 1369 O O . VAL A 1 178 ? -23.858 -8.896 38.507 1.00 87.12 178 VAL A O 1
ATOM 1372 N N . ARG A 1 179 ? -23.150 -10.830 39.367 1.00 85.25 179 ARG A N 1
ATOM 1373 C CA . ARG A 1 179 ? -21.873 -10.860 38.616 1.00 85.25 179 ARG A CA 1
ATOM 1374 C C . ARG A 1 179 ? -21.999 -10.840 37.091 1.00 85.25 179 ARG A C 1
ATOM 1376 O O . ARG A 1 179 ? -21.044 -10.483 36.412 1.00 85.25 179 ARG A O 1
ATOM 1383 N N . SER A 1 180 ? -23.128 -11.271 36.537 1.00 86.62 180 SER A N 1
ATOM 1384 C CA . SER A 1 180 ? -23.334 -11.316 35.083 1.00 86.62 180 SER A CA 1
ATOM 1385 C C . SER A 1 180 ? -23.936 -10.031 34.515 1.00 86.62 180 SER A C 1
ATOM 1387 O O . SER A 1 180 ? -24.255 -10.005 33.327 1.00 86.62 180 SER A O 1
ATOM 1389 N N . LEU A 1 181 ? -24.142 -9.007 35.349 1.00 89.88 181 LEU A N 1
ATOM 1390 C CA . LEU A 1 181 ? -24.684 -7.720 34.939 1.00 89.88 181 LEU A CA 1
ATOM 1391 C C . LEU A 1 181 ? -23.749 -7.062 33.924 1.00 89.88 181 LEU A C 1
ATOM 1393 O O . LEU A 1 181 ? -22.558 -6.886 34.183 1.00 89.88 181 LEU A O 1
ATOM 1397 N N . LYS A 1 182 ? -24.297 -6.698 32.761 1.00 90.94 182 LYS A N 1
ATOM 1398 C CA . LYS A 1 182 ? -23.558 -6.002 31.703 1.00 90.94 182 LYS A CA 1
ATOM 1399 C C . LYS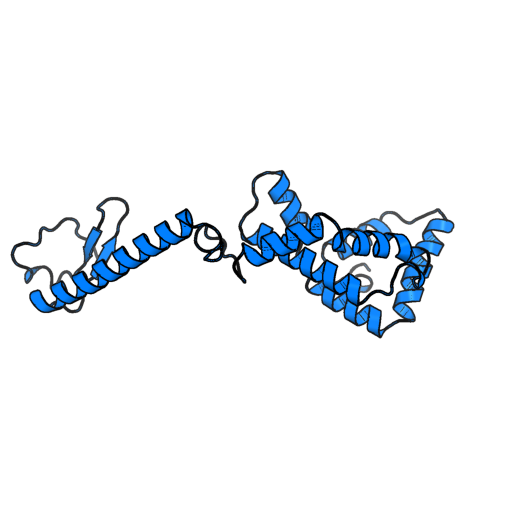 A 1 182 ? -24.283 -4.740 31.277 1.00 90.94 182 LYS A C 1
ATOM 1401 O O . LYS A 1 182 ? -25.483 -4.776 31.033 1.00 90.94 182 LYS A O 1
ATOM 1406 N N . ILE A 1 183 ? -23.555 -3.639 31.133 1.00 91.88 183 ILE A N 1
ATOM 1407 C CA . ILE A 1 183 ? -24.091 -2.421 30.525 1.00 91.88 183 ILE A CA 1
ATOM 1408 C C . ILE A 1 183 ? -23.836 -2.490 29.024 1.00 91.88 183 ILE A C 1
ATOM 1410 O O . ILE A 1 183 ? -22.694 -2.610 28.581 1.00 91.88 183 ILE A O 1
ATOM 1414 N N . ARG A 1 184 ? -24.901 -2.417 28.225 1.00 90.62 184 ARG A N 1
ATOM 1415 C CA . ARG A 1 184 ? -24.816 -2.418 26.761 1.00 90.62 184 ARG A CA 1
ATOM 1416 C C . ARG A 1 184 ? -25.528 -1.226 26.164 1.00 90.62 184 ARG A C 1
ATOM 1418 O O . ARG A 1 184 ? -26.395 -0.614 26.780 1.00 90.62 184 ARG A O 1
ATOM 1425 N N . ARG A 1 185 ? -25.168 -0.908 24.923 1.00 87.88 185 ARG A N 1
ATOM 1426 C CA . ARG A 1 185 ? -25.836 0.107 24.116 1.00 87.88 185 ARG A CA 1
ATOM 1427 C C . ARG A 1 185 ? -26.535 -0.561 22.945 1.00 87.88 185 ARG A C 1
ATOM 1429 O O . ARG A 1 185 ? -25.914 -1.301 22.189 1.00 87.88 185 ARG A O 1
ATOM 1436 N N . ASN A 1 186 ? -27.808 -0.246 22.772 1.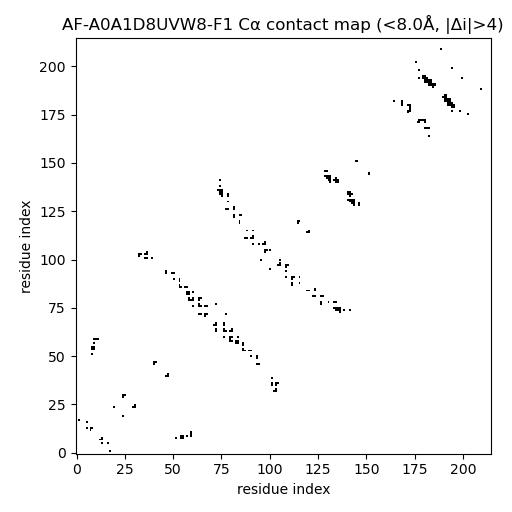00 88.56 186 ASN A N 1
ATOM 1437 C CA . ASN A 1 186 ? -28.576 -0.581 21.582 1.00 88.56 186 ASN A CA 1
ATOM 1438 C C . ASN A 1 186 ? -28.996 0.725 20.889 1.00 88.56 186 ASN A C 1
ATOM 1440 O O . ASN A 1 186 ? -29.257 1.727 21.556 1.00 88.56 186 ASN A O 1
ATOM 1444 N N . ALA A 1 187 ? -29.035 0.726 19.556 1.00 84.75 187 ALA A N 1
ATOM 1445 C CA . ALA A 1 187 ? -29.393 1.903 18.767 1.00 84.75 187 ALA A CA 1
ATOM 1446 C C . ALA A 1 187 ? -30.817 2.423 19.051 1.00 84.75 187 ALA A C 1
ATOM 1448 O O . ALA A 1 187 ? -31.041 3.624 18.959 1.00 84.75 187 ALA A O 1
ATOM 1449 N N . LEU A 1 188 ? -31.756 1.541 19.416 1.00 86.19 188 LEU A N 1
ATOM 1450 C CA . LEU A 1 188 ? -33.164 1.876 19.645 1.00 86.19 188 LEU A CA 1
ATOM 1451 C C . LEU A 1 188 ? -33.454 2.298 21.094 1.00 86.19 188 LEU A C 1
ATOM 1453 O O . LEU A 1 188 ? -34.128 3.296 21.321 1.00 86.19 188 LEU A O 1
ATOM 1457 N N . ILE A 1 189 ? -32.957 1.539 22.077 1.00 85.12 189 ILE A N 1
ATOM 1458 C CA . ILE A 1 189 ? -33.288 1.735 23.506 1.00 85.12 189 ILE A CA 1
ATOM 1459 C C . ILE A 1 189 ? -32.197 2.465 24.302 1.00 85.12 189 ILE A C 1
ATOM 1461 O O . ILE A 1 189 ? -32.401 2.798 25.470 1.00 85.12 189 ILE A O 1
ATOM 1465 N N . GLY A 1 190 ? -31.045 2.727 23.679 1.00 87.62 190 GLY A N 1
ATOM 1466 C CA . GLY A 1 190 ? -29.905 3.382 24.309 1.00 87.62 190 GLY A CA 1
ATOM 1467 C C . GLY A 1 190 ? -29.114 2.461 25.240 1.00 87.62 190 GLY A C 1
ATOM 1468 O O . GLY A 1 190 ? -29.026 1.244 25.027 1.00 87.62 190 GLY A O 1
ATOM 1469 N N . PHE A 1 191 ? -28.486 3.066 26.250 1.00 89.62 191 PHE A N 1
ATOM 1470 C CA . PHE A 1 191 ? -27.785 2.334 27.301 1.00 89.62 191 PHE A CA 1
ATOM 1471 C C . PHE A 1 191 ? -28.784 1.614 28.206 1.00 89.62 191 PHE A C 1
ATOM 1473 O O . PHE A 1 191 ? -29.753 2.208 28.677 1.00 89.62 191 PHE A O 1
ATOM 1480 N N . HIS A 1 192 ? -28.550 0.330 28.435 1.00 90.69 192 HIS A N 1
ATOM 1481 C CA . HIS A 1 192 ? -29.390 -0.521 29.263 1.00 90.69 192 HIS A CA 1
ATOM 1482 C C . HIS A 1 192 ? -28.540 -1.572 29.976 1.00 90.69 192 HIS A C 1
ATOM 1484 O O . HIS A 1 192 ? -27.397 -1.843 29.600 1.00 90.69 192 HIS A O 1
ATOM 1490 N N . ILE A 1 193 ? -29.122 -2.148 31.021 1.00 90.38 193 ILE A N 1
ATOM 1491 C CA . ILE A 1 193 ? -28.508 -3.200 31.818 1.00 90.38 193 ILE A CA 1
ATOM 1492 C C . ILE A 1 193 ? -29.077 -4.539 31.352 1.00 90.38 193 ILE A C 1
ATOM 1494 O O . ILE A 1 193 ? -30.289 -4.741 31.362 1.00 90.38 193 ILE A O 1
ATOM 1498 N N . GLU A 1 194 ? -28.197 -5.447 30.952 1.00 90.00 194 GLU A N 1
ATOM 1499 C CA . GLU A 1 194 ? -28.524 -6.832 30.637 1.00 90.00 194 GLU A CA 1
ATOM 1500 C C . GLU A 1 194 ? -28.197 -7.732 31.831 1.00 90.00 194 GLU A C 1
ATOM 1502 O O . GLU A 1 194 ? -27.083 -7.716 32.363 1.00 90.00 194 GLU A O 1
ATOM 1507 N N . VAL A 1 195 ? -29.167 -8.559 32.215 1.00 88.62 195 VAL A N 1
ATOM 1508 C CA . VAL A 1 195 ? -29.030 -9.621 33.219 1.00 88.62 195 VAL A CA 1
ATOM 1509 C C . VAL A 1 195 ? -29.730 -10.886 32.734 1.00 88.62 195 VAL A C 1
ATOM 1511 O O . VAL A 1 195 ? -30.584 -10.834 31.849 1.00 88.62 195 VAL A O 1
ATOM 1514 N N . SER A 1 196 ? -29.375 -12.039 33.306 1.00 86.25 196 SER A N 1
ATOM 1515 C CA . SER A 1 196 ? -30.088 -13.284 33.013 1.00 86.25 196 SER A CA 1
ATOM 1516 C C . SER A 1 196 ? -31.518 -13.238 33.566 1.00 86.25 196 SER A C 1
ATOM 1518 O O . SER A 1 196 ? -31.766 -12.624 34.606 1.00 86.25 196 SER A O 1
ATOM 1520 N N . ALA A 1 197 ? -32.457 -13.934 32.915 1.00 82.56 197 ALA A N 1
ATOM 1521 C CA . ALA A 1 197 ? -33.850 -13.998 33.369 1.00 82.56 197 ALA A CA 1
ATOM 1522 C C . ALA A 1 197 ? -33.980 -14.517 34.816 1.00 82.56 197 ALA A C 1
ATOM 1524 O O . ALA A 1 197 ? -34.812 -14.030 35.572 1.00 82.56 197 ALA A O 1
ATOM 1525 N N . ALA A 1 198 ? -33.111 -15.451 35.223 1.00 82.25 198 ALA A N 1
ATOM 1526 C CA . ALA A 1 198 ? -33.097 -16.005 36.577 1.00 82.25 198 ALA A CA 1
ATOM 1527 C C . ALA A 1 198 ? -32.713 -14.972 37.653 1.00 82.25 198 ALA A C 1
ATOM 1529 O O . ALA A 1 198 ? -33.203 -15.039 38.776 1.00 82.25 198 ALA A O 1
ATOM 1530 N N . GLN A 1 199 ? -31.842 -14.018 37.317 1.00 81.44 199 GLN A N 1
ATOM 1531 C CA . GLN A 1 199 ? -31.375 -12.982 38.245 1.00 81.44 199 GLN A CA 1
ATOM 1532 C C . GLN A 1 199 ? -32.209 -11.702 38.174 1.00 81.44 199 GLN A C 1
ATOM 1534 O O . GLN A 1 199 ? -32.195 -10.924 39.125 1.00 81.44 199 GLN A O 1
ATOM 1539 N N . ALA A 1 200 ? -32.962 -11.497 37.089 1.00 79.25 200 ALA A N 1
ATOM 1540 C CA . ALA A 1 200 ? -33.854 -10.353 36.928 1.00 79.25 200 ALA A CA 1
ATOM 1541 C C . ALA A 1 200 ? -34.901 -10.267 38.053 1.00 79.25 200 ALA A C 1
ATOM 1543 O O . ALA A 1 200 ? -35.187 -9.177 38.537 1.00 79.25 200 ALA A O 1
ATOM 1544 N N . SER A 1 201 ? -35.409 -11.410 38.523 1.00 72.75 201 SER A N 1
ATOM 1545 C CA . SER A 1 201 ? -36.390 -11.501 39.615 1.00 72.75 201 SER A CA 1
ATOM 1546 C C . SER A 1 201 ? -35.870 -10.980 40.960 1.00 72.75 201 SER A C 1
ATOM 1548 O O . SER A 1 201 ? -36.663 -10.608 41.818 1.00 72.75 201 SER A O 1
ATOM 1550 N N . GLY A 1 202 ? -34.546 -10.990 41.159 1.00 71.19 202 GLY A N 1
ATOM 1551 C CA . GLY A 1 202 ? -33.889 -10.541 42.390 1.00 71.19 202 GLY A CA 1
ATOM 1552 C C . GLY A 1 202 ? -33.494 -9.062 42.387 1.00 71.19 202 GLY A C 1
ATOM 1553 O O . GLY A 1 202 ? -33.030 -8.561 43.409 1.00 71.19 202 GLY A O 1
ATOM 1554 N N . LEU A 1 203 ? -33.659 -8.356 41.263 1.00 79.19 203 LEU A N 1
ATOM 1555 C CA . LEU A 1 203 ? -33.357 -6.930 41.161 1.00 79.19 203 LEU A CA 1
ATOM 1556 C C . LEU A 1 203 ? -34.545 -6.109 41.676 1.00 79.19 203 LEU A C 1
ATOM 1558 O O . LEU A 1 203 ? -35.601 -6.056 41.050 1.00 79.19 203 LEU A O 1
ATOM 1562 N N . ALA A 1 204 ? -34.365 -5.463 42.827 1.00 70.12 204 ALA A N 1
ATOM 1563 C CA . ALA A 1 204 ? -35.345 -4.543 43.398 1.00 70.12 204 ALA A CA 1
ATOM 1564 C C . ALA A 1 204 ? -35.231 -3.128 42.790 1.00 70.12 204 ALA A C 1
ATOM 1566 O O . ALA A 1 204 ? -34.389 -2.859 41.935 1.00 70.12 204 ALA A O 1
ATOM 1567 N N . SER A 1 205 ? -36.078 -2.200 43.246 1.00 67.38 205 SER A N 1
ATOM 1568 C CA . SER A 1 205 ? -35.952 -0.764 42.943 1.00 67.38 205 SER A CA 1
ATOM 1569 C C . SER A 1 205 ? -34.492 -0.298 43.109 1.00 67.38 205 SER A C 1
ATOM 1571 O O . SER A 1 205 ? -33.880 -0.665 44.116 1.00 67.38 205 SER A O 1
ATOM 1573 N N . PRO A 1 206 ? -33.906 0.468 42.163 1.00 77.94 206 PRO A N 1
ATOM 1574 C CA . PRO A 1 206 ? -34.557 1.344 41.176 1.00 77.94 206 PRO A CA 1
ATOM 1575 C C . PRO A 1 206 ? -34.625 0.816 39.724 1.00 77.94 206 PRO A C 1
ATOM 1577 O O . PRO A 1 206 ? -34.827 1.605 38.800 1.00 77.94 206 PRO A O 1
ATOM 1580 N N . PHE A 1 207 ? -34.438 -0.484 39.469 1.00 85.06 207 PHE A N 1
ATOM 1581 C CA . PHE A 1 207 ? -34.406 -1.000 38.091 1.00 85.06 207 PHE A CA 1
ATOM 1582 C C . PHE A 1 207 ? -35.805 -1.101 37.456 1.00 85.06 207 PHE A C 1
ATOM 1584 O O . PHE A 1 207 ? -36.743 -1.613 38.062 1.00 85.06 207 PHE A O 1
ATOM 1591 N N . VAL A 1 208 ? -35.936 -0.650 36.201 1.00 84.31 208 VAL A N 1
ATOM 1592 C CA . VAL A 1 208 ? -37.172 -0.754 35.403 1.00 84.31 208 VAL A CA 1
ATOM 1593 C C . VAL A 1 208 ? -36.910 -1.606 34.166 1.00 84.31 208 VAL A C 1
ATOM 1595 O O . VAL A 1 208 ? -36.026 -1.296 33.364 1.00 84.31 208 VAL A O 1
ATOM 1598 N N . LEU A 1 209 ? -37.697 -2.669 33.990 1.00 84.50 209 LEU A N 1
ATOM 1599 C CA . LEU A 1 209 ? -37.611 -3.537 32.818 1.00 84.50 209 LEU A CA 1
ATOM 1600 C C . LEU A 1 209 ? -37.982 -2.754 31.550 1.00 84.50 209 LEU A C 1
ATOM 1602 O O . LEU A 1 209 ? -39.110 -2.283 31.417 1.00 84.50 209 LEU A O 1
ATOM 1606 N N . ARG A 1 210 ? -37.037 -2.636 30.608 1.00 81.94 210 ARG A N 1
ATOM 1607 C CA . ARG A 1 210 ? -37.264 -1.969 29.313 1.00 81.94 210 ARG A CA 1
ATOM 1608 C C . ARG A 1 210 ? -37.491 -2.912 28.140 1.00 81.94 210 ARG A C 1
ATOM 1610 O O . ARG A 1 210 ? -38.263 -2.576 27.251 1.00 81.94 210 ARG A O 1
ATOM 1617 N N . GLN A 1 211 ? -36.829 -4.064 28.116 1.00 81.69 211 GLN A N 1
ATOM 1618 C CA . GLN A 1 211 ? -36.975 -5.042 27.042 1.00 81.69 211 GLN A CA 1
ATOM 1619 C C . GLN A 1 211 ? -36.683 -6.447 27.572 1.00 81.69 211 GLN A C 1
ATOM 1621 O O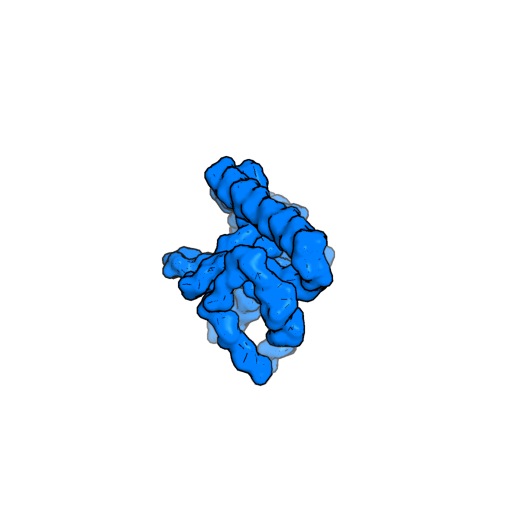 . GLN A 1 211 ? -35.688 -6.653 28.263 1.00 81.69 211 GLN A O 1
ATOM 1626 N N . GLY A 1 212 ? -37.546 -7.405 27.231 1.00 76.00 212 GLY A N 1
ATOM 1627 C CA . GLY A 1 212 ? -37.271 -8.831 27.384 1.00 76.00 212 GLY A CA 1
ATOM 1628 C C . GLY A 1 212 ? -36.704 -9.387 26.080 1.00 76.00 212 GLY A C 1
ATOM 1629 O O . GLY A 1 212 ? -37.259 -9.141 25.010 1.00 76.00 212 GLY A O 1
ATOM 1630 N N . LEU A 1 213 ? -35.598 -10.118 26.159 1.00 72.38 213 LEU A N 1
ATOM 1631 C CA . LEU A 1 213 ? -35.082 -10.910 25.045 1.00 72.38 213 LEU A CA 1
ATOM 1632 C C . LEU A 1 213 ? -35.575 -12.345 25.248 1.00 72.38 213 LEU A C 1
ATOM 1634 O O . LEU A 1 213 ? -35.346 -12.922 26.310 1.00 72.38 213 LEU A O 1
ATOM 1638 N N . ALA A 1 214 ? -36.290 -12.897 24.266 1.00 57.25 214 ALA A N 1
ATOM 1639 C CA . ALA A 1 214 ? -36.604 -14.320 24.264 1.00 57.25 214 ALA A CA 1
ATOM 1640 C C . ALA A 1 214 ? -35.294 -15.086 24.030 1.00 57.25 214 ALA A C 1
ATOM 1642 O O . ALA A 1 214 ? -34.599 -14.816 23.048 1.00 57.25 214 ALA A O 1
ATOM 1643 N N . GLY A 1 215 ? -34.937 -15.949 24.982 1.00 50.91 215 GLY A N 1
ATOM 1644 C CA . GLY A 1 215 ? -33.829 -16.895 24.849 1.00 50.91 215 GLY A CA 1
ATOM 1645 C C . GLY A 1 215 ? -34.187 -18.043 23.923 1.00 50.91 215 GLY A C 1
ATOM 1646 O O . GLY A 1 215 ? -35.376 -18.434 23.924 1.00 50.91 215 GLY A O 1
#

pLDDT: mean 89.47, std 7.73, range [50.91, 97.88]

Mean predicted aligned error: 8.1 Å

InterPro domains:
  IPR007696 DNA mismatch repair protein MutS, core [PF05192] (2-141)
  IPR007861 DNA mismatch repair protein MutS, clamp [PF05190] (148-212)
  IPR036187 DNA mismatch repair protein MutS, core domain superfamily [SSF48334] (2-213)

Solvent-accessible surface area (backbone atoms only — not comparable to full-atom values): 12535 Å² total; per-residue (Å²): 111,65,83,78,68,65,78,61,59,35,73,68,48,47,54,50,51,54,50,46,70,77,53,68,84,86,51,66,70,60,51,51,38,52,50,52,50,53,49,50,43,65,77,34,53,65,56,42,48,56,50,46,53,42,44,47,70,35,51,71,40,71,60,29,53,57,28,44,78,69,76,65,54,48,54,47,32,55,48,31,45,32,48,28,49,51,31,50,51,51,48,55,73,66,46,67,59,55,89,77,43,59,81,65,46,30,63,61,39,46,55,40,55,46,37,66,75,38,69,58,36,55,49,34,51,51,42,59,66,40,38,37,96,75,33,47,89,55,93,71,77,27,60,40,82,93,74,45,70,69,62,46,50,55,49,49,56,51,51,52,51,54,49,53,50,53,55,52,39,52,52,49,25,68,76,68,68,43,81,73,54,39,75,47,76,43,96,86,78,39,74,46,79,46,64,55,78,85,56,52,80,73,61,58,88,90,70,74,94,84,79,86,80,87,128

Nearest PDB structures (foldseek):
  7ai7-assembly1_A  TM=8.640E-01  e=1.711E-09  Escherichia coli K-12
  1ng9-assembly1_A  TM=8.460E-01  e=6.990E-09  Escherichia coli
  5x9w-assembly1_B  TM=8.221E-01  e=9.798E-09  Neisseria gonorrhoeae FA 1090
  1ng9-assembly1_B  TM=8.982E-01  e=5.305E-08  Escherichia coli
  3k0s-assembly1_A  TM=7.624E-01  e=1.097E-08  Escherichia coli K-12

Organism: NCBI:txid153496